Protein AF-0000000066915794 (afdb_homodimer)

pLDDT: mean 91.36, std 13.91, range [25.66, 98.88]

Nearest PDB structures (foldseek):
  2psw-assembly2_B  TM=9.536E-01  e=1.830E-17  Homo sapiens
  6wf5-assembly2_B  TM=9.423E-01  e=6.941E-17  Homo sapiens
  6wf5-assembly1_A  TM=9.428E-01  e=7.881E-17  Homo sapiens
  6ag4-assembly1_A  TM=8.554E-01  e=2.748E-11  Saccharolobus solfataricus P2
  2vbq-assembly1_A  TM=7.234E-01  e=5.165E-07  Salmonella enterica

Sequence (340 aa):
MDNNLNFVVDSQISLEPLTPKTITAFKIINSSVLPVHYSDKFYQEILNEDVQDFSRIVILKSSGTPIGAVSCRIASSKLGSNLTNSDLYIMTLGTLPAYRRRKIGTILLEYIFQLCKKLSFIKRIVLHVQTSNEEALDFYKKFDFRIADTIEGYYKRIDVTSAHLLIKDLM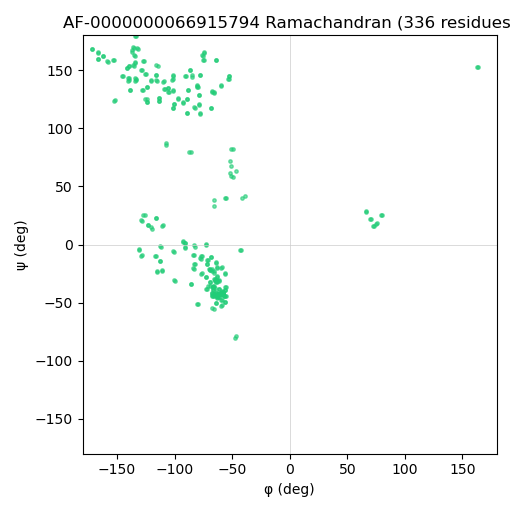DNNLNFVVDSQISLEPLTPKTITAFKIINSSVLPVHYSDKFYQEILNEDVQDFSRIVILKSSGTPIGAVSCRIASSKLGSNLTNSDLYIMTLGTLPAYRRRKIGTILLEYIFQLCKKLSFIKRIVLHVQTSNEEALDFYKKFDFRIADTIEGYYKRIDVTSAHLLIKDL

Foldseek 3Di:
DPPLPQVPPDPFKTKHWDAPVCLVVVQVQCVQFDPDHDDPVVSVVCNDPVNRLQKIWMAGPVVRHTFWMWGWDQDPCVVDVPHHSLEIETPDTDGHPVCPPVCPSVVRVVSVVVVVVVVVSRFKYKYKDQPPCPVVVVVVVVVVKDFDDKDQQCQPPDDRRIITMIMDTD/DPPLCQVPPDPFKTKAWDAPVCLVVVQVQCVQFDPDHDDPVVSVVCNDPVNRLQKIWMAGPVVRHTFWMWGWDQDPCVVDVPHHSLEIETPDTDGHPVCPPVCPSVVRVVSVVVVVVVVVSRFKYKYKDQPPCVVVVVVVVVVVKDFDDKDQQCQPPDDRRIITMIMDTD

Structure (mmCIF, N/CA/C/O backbone):
data_AF-0000000066915794-model_v1
#
loop_
_entity.id
_entity.type
_entity.pdbx_description
1 polymer 'N-terminal methionine N(alpha)-acetyltransferase NatE'
#
loop_
_atom_site.group_PDB
_atom_site.id
_atom_site.type_symbol
_atom_site.label_atom_id
_atom_site.label_alt_id
_atom_site.label_comp_id
_atom_site.label_asym_id
_atom_site.label_entity_id
_atom_site.label_seq_id
_atom_site.pdbx_PDB_ins_code
_atom_site.Cartn_x
_atom_site.Cartn_y
_atom_site.Cartn_z
_atom_site.occupancy
_atom_site.B_iso_or_equiv
_atom_site.auth_seq_id
_atom_site.auth_comp_id
_atom_site.auth_asym_id
_atom_site.auth_atom_id
_atom_site.pdbx_PDB_model_num
ATOM 1 N N . MET A 1 1 ? 20.047 -30.688 3.262 1 25.73 1 MET A N 1
ATOM 2 C CA . MET A 1 1 ? 20.656 -29.656 2.422 1 25.73 1 MET A CA 1
ATOM 3 C C . MET A 1 1 ? 19.828 -28.375 2.439 1 25.73 1 MET A C 1
ATOM 5 O O . MET A 1 1 ? 18.609 -28.422 2.275 1 25.73 1 MET A O 1
ATOM 9 N N . ASP A 1 2 ? 20.125 -27.312 3.176 1 29.19 2 ASP A N 1
ATOM 10 C CA . ASP A 1 2 ? 19.641 -26.031 3.672 1 29.19 2 ASP A CA 1
ATOM 11 C C . ASP A 1 2 ? 19.219 -25.125 2.52 1 29.19 2 ASP A C 1
ATOM 13 O O . ASP A 1 2 ? 20.031 -24.375 1.976 1 29.19 2 ASP A O 1
ATOM 17 N N . ASN A 1 3 ? 18.594 -25.484 1.486 1 32.25 3 ASN A N 1
ATOM 18 C CA . ASN A 1 3 ? 18.359 -24.828 0.21 1 32.25 3 ASN A CA 1
ATOM 19 C C . ASN A 1 3 ? 17.484 -23.578 0.38 1 32.25 3 ASN A C 1
ATOM 21 O O . ASN A 1 3 ? 16.281 -23.625 0.178 1 32.25 3 ASN A O 1
ATOM 25 N N . ASN A 1 4 ? 17.656 -22.828 1.408 1 37.28 4 ASN A N 1
ATOM 26 C CA . ASN A 1 4 ? 17.062 -21.516 1.691 1 37.28 4 ASN A CA 1
ATOM 27 C C . ASN A 1 4 ? 17.156 -20.594 0.483 1 37.28 4 ASN A C 1
ATOM 29 O O . ASN A 1 4 ? 18.234 -20.141 0.115 1 37.28 4 ASN A O 1
ATOM 33 N N . LEU A 1 5 ? 16.531 -20.906 -0.642 1 37.06 5 LEU A N 1
ATOM 34 C CA . LEU A 1 5 ? 16.594 -20.047 -1.825 1 37.06 5 LEU A CA 1
ATOM 35 C C . LEU A 1 5 ? 16.531 -18.578 -1.44 1 37.06 5 LEU A C 1
ATOM 37 O O . LEU A 1 5 ? 15.453 -17.984 -1.441 1 37.06 5 LEU A O 1
ATOM 41 N N . ASN A 1 6 ? 17.172 -18.125 -0.434 1 42.94 6 ASN A N 1
ATOM 42 C CA . ASN A 1 6 ? 17.375 -16.688 -0.322 1 42.94 6 ASN A CA 1
ATOM 43 C C . ASN A 1 6 ? 17.969 -16.094 -1.605 1 42.94 6 ASN A C 1
ATOM 45 O O . ASN A 1 6 ? 19.141 -16.312 -1.915 1 42.94 6 ASN A O 1
ATOM 49 N N . PHE A 1 7 ? 17.312 -16.156 -2.756 1 41.88 7 PHE A N 1
ATOM 50 C CA . PHE A 1 7 ? 17.812 -15.555 -3.99 1 41.88 7 PHE A CA 1
ATOM 51 C C . PHE A 1 7 ? 18.203 -14.094 -3.768 1 41.88 7 PHE A C 1
ATOM 53 O O . PHE A 1 7 ? 17.375 -13.281 -3.342 1 41.88 7 PHE A O 1
ATOM 60 N N . VAL A 1 8 ? 19.375 -13.875 -3.266 1 43.97 8 VAL A N 1
ATOM 61 C CA . VAL A 1 8 ? 19.875 -12.508 -3.338 1 43.97 8 VAL A CA 1
ATOM 62 C C . VAL A 1 8 ? 19.781 -11.992 -4.773 1 43.97 8 VAL A C 1
ATOM 64 O O . VAL A 1 8 ? 20.484 -12.477 -5.66 1 43.97 8 VAL A O 1
ATOM 67 N N . VAL A 1 9 ? 18.547 -11.664 -5.418 1 53.47 9 VAL A N 1
ATOM 68 C CA . VAL A 1 9 ? 18.422 -11.195 -6.793 1 53.47 9 VAL A CA 1
ATOM 69 C C . VAL A 1 9 ? 19.438 -10.086 -7.047 1 53.47 9 VAL A C 1
ATOM 71 O O . VAL A 1 9 ? 20.266 -10.18 -7.965 1 53.47 9 VAL A O 1
ATOM 74 N N . ASP A 1 10 ? 19.047 -8.742 -6.551 1 63.28 10 ASP A N 1
ATOM 75 C CA . ASP A 1 10 ? 19.859 -7.547 -6.691 1 63.28 10 ASP A CA 1
ATOM 76 C C . ASP A 1 10 ? 20.422 -7.105 -5.344 1 63.28 10 ASP A C 1
ATOM 78 O O . ASP A 1 10 ? 19.938 -7.527 -4.293 1 63.28 10 ASP A O 1
ATOM 82 N N . SER A 1 11 ? 21.625 -6.684 -5.434 1 76.81 11 SER A N 1
ATOM 83 C CA . SER A 1 11 ? 22.391 -6.215 -4.277 1 76.81 11 SER A CA 1
ATOM 84 C C . SER A 1 11 ? 21.531 -5.328 -3.381 1 76.81 11 SER A C 1
ATOM 86 O O . SER A 1 11 ? 21.844 -5.133 -2.205 1 76.81 11 SER A O 1
ATOM 88 N N . GLN A 1 12 ? 20.344 -5.074 -3.854 1 91.25 12 GLN A N 1
ATOM 89 C CA . GLN A 1 12 ? 19.641 -4.062 -3.082 1 91.25 12 GLN A CA 1
ATOM 90 C C . GLN A 1 12 ? 18.375 -4.641 -2.439 1 91.25 12 GLN A C 1
ATOM 92 O O . GLN A 1 12 ? 17.766 -4.008 -1.571 1 91.25 12 GLN A O 1
ATOM 97 N N . ILE A 1 13 ? 18 -5.914 -2.857 1 95.06 13 ILE A N 1
ATOM 98 C CA . ILE A 1 13 ? 16.766 -6.48 -2.32 1 95.06 13 ILE A CA 1
ATOM 99 C C . ILE A 1 13 ? 17 -7.926 -1.894 1 95.06 13 ILE A C 1
ATOM 101 O O . ILE A 1 13 ? 17.969 -8.555 -2.322 1 95.06 13 ILE A O 1
ATOM 105 N N . SER A 1 14 ? 16.172 -8.406 -1.004 1 95.75 14 SER A N 1
ATOM 106 C CA . SER A 1 14 ? 16.141 -9.812 -0.618 1 95.75 14 SER A CA 1
ATOM 107 C C . SER A 1 14 ? 14.75 -10.406 -0.775 1 95.75 14 SER A C 1
ATOM 109 O O . SER A 1 14 ? 13.75 -9.688 -0.666 1 95.75 14 SER A O 1
ATOM 111 N N . LEU A 1 15 ? 14.656 -11.641 -1.112 1 96.62 15 LEU A N 1
ATOM 112 C CA . LEU A 1 15 ? 13.438 -12.438 -1.117 1 96.62 15 LEU A CA 1
ATOM 113 C C . LEU A 1 15 ? 13.359 -13.32 0.121 1 96.62 15 LEU A C 1
ATOM 115 O O . LEU A 1 15 ? 14.219 -14.172 0.337 1 96.62 15 LEU A O 1
ATOM 119 N N . GLU A 1 16 ? 12.297 -13.141 0.905 1 96.5 16 GLU A N 1
ATOM 120 C CA . GLU A 1 16 ? 12.227 -13.836 2.188 1 96.5 16 GLU A CA 1
ATOM 121 C C . GLU A 1 16 ? 10.906 -14.578 2.342 1 96.5 16 GLU A C 1
ATOM 123 O O . GLU A 1 16 ? 9.898 -14.188 1.756 1 96.5 16 GLU A O 1
ATOM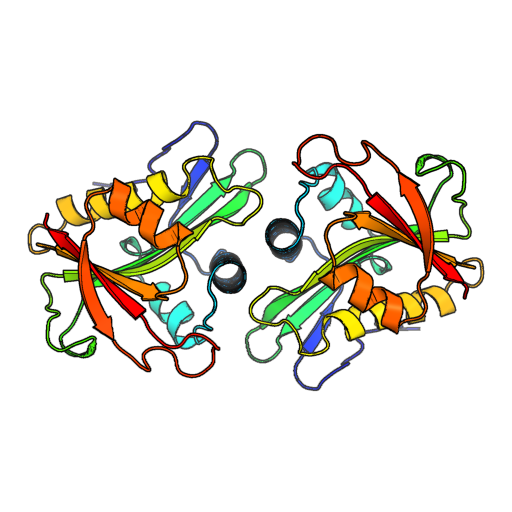 128 N N . PRO A 1 17 ? 10.938 -15.711 3.1 1 96.44 17 PRO A N 1
ATOM 129 C CA . PRO A 1 17 ? 9.672 -16.375 3.383 1 96.44 17 PRO A CA 1
ATOM 130 C C . PRO A 1 17 ? 8.727 -15.516 4.219 1 96.44 17 PRO A C 1
ATOM 132 O O . PRO A 1 17 ? 9.164 -14.586 4.895 1 96.44 17 PRO A O 1
ATOM 135 N N . LEU A 1 18 ? 7.441 -15.852 4.137 1 97 18 LEU A N 1
ATOM 136 C CA . LEU A 1 18 ? 6.469 -15.203 5.008 1 97 18 LEU A CA 1
ATOM 137 C C . LEU A 1 18 ? 6.488 -15.82 6.402 1 97 18 LEU A C 1
ATOM 139 O O . LEU A 1 18 ? 6.598 -17.047 6.543 1 97 18 LEU A O 1
ATOM 143 N N . THR A 1 19 ? 6.461 -14.969 7.367 1 95.12 19 THR A N 1
ATOM 144 C CA . THR A 1 19 ? 6.406 -15.352 8.773 1 95.12 19 THR A CA 1
ATOM 145 C C . THR A 1 19 ? 5.328 -14.562 9.508 1 95.12 19 THR A C 1
ATOM 147 O O . THR A 1 19 ? 4.766 -13.609 8.961 1 95.12 19 THR A O 1
ATOM 150 N N . PRO A 1 20 ? 4.984 -14.938 10.727 1 93.69 20 PRO A N 1
ATOM 151 C CA . PRO A 1 20 ? 4.047 -14.125 11.5 1 93.69 20 PRO A CA 1
ATOM 152 C C . PRO A 1 20 ? 4.508 -12.68 11.656 1 93.69 20 PRO A C 1
ATOM 154 O O . PRO A 1 20 ? 3.68 -11.773 11.758 1 93.69 20 PRO A O 1
ATOM 157 N N . LYS A 1 21 ? 5.785 -12.438 11.555 1 92.62 21 LYS A N 1
ATOM 158 C CA . LYS A 1 21 ? 6.328 -11.094 11.703 1 92.62 21 LYS A CA 1
ATOM 159 C C . LYS A 1 21 ? 6.086 -10.266 10.445 1 92.62 21 LYS A C 1
ATOM 161 O O . LYS A 1 21 ? 5.973 -9.039 10.508 1 92.62 21 LYS A O 1
ATOM 166 N N . THR A 1 22 ? 5.93 -10.938 9.266 1 95 22 THR A N 1
ATOM 167 C CA . THR A 1 22 ? 5.867 -10.203 8.008 1 95 22 THR A CA 1
ATOM 168 C C . THR A 1 22 ? 4.477 -10.297 7.391 1 95 22 THR A C 1
ATOM 170 O O . THR A 1 22 ? 4.203 -9.68 6.363 1 95 22 THR A O 1
ATOM 173 N N . ILE A 1 23 ? 3.613 -11.023 8.047 1 96.25 23 ILE A N 1
ATOM 174 C CA . ILE A 1 23 ? 2.312 -11.305 7.449 1 96.25 23 ILE A CA 1
ATOM 175 C C . ILE A 1 23 ? 1.504 -10.016 7.336 1 96.25 23 ILE A C 1
ATOM 177 O O . ILE A 1 23 ? 0.757 -9.82 6.375 1 96.25 23 ILE A O 1
ATOM 181 N N . THR A 1 24 ? 1.639 -9.156 8.32 1 95.81 24 THR A N 1
ATOM 182 C CA . THR A 1 24 ? 0.923 -7.887 8.258 1 95.81 24 THR A CA 1
ATOM 183 C C . THR A 1 24 ? 1.395 -7.059 7.066 1 95.81 24 THR A C 1
ATOM 185 O O . THR A 1 24 ? 0.58 -6.469 6.355 1 95.81 24 THR A O 1
ATOM 188 N N . ALA A 1 25 ? 2.676 -7 6.855 1 97.12 25 ALA A N 1
ATOM 189 C CA . ALA A 1 25 ? 3.217 -6.309 5.688 1 97.12 25 ALA A CA 1
ATOM 190 C C . ALA A 1 25 ? 2.662 -6.902 4.395 1 97.12 25 ALA A C 1
ATOM 192 O O . ALA A 1 25 ? 2.303 -6.168 3.473 1 97.12 25 ALA A O 1
ATOM 193 N N . PHE A 1 26 ? 2.594 -8.188 4.375 1 97.94 26 PHE A N 1
ATOM 194 C CA . PHE A 1 26 ? 2.051 -8.883 3.215 1 97.94 26 PHE A CA 1
ATOM 195 C C . PHE A 1 26 ? 0.6 -8.484 2.973 1 97.94 26 PHE A C 1
ATOM 197 O O . PHE A 1 26 ? 0.207 -8.211 1.835 1 97.94 26 PHE A O 1
ATOM 204 N N . LYS A 1 27 ? -0.13 -8.398 4.02 1 96.69 27 LYS A N 1
ATOM 205 C CA . LYS A 1 27 ? -1.531 -7.992 3.941 1 96.69 27 LYS A CA 1
ATOM 206 C C . LYS A 1 27 ? -1.667 -6.574 3.404 1 96.69 27 LYS A C 1
ATOM 208 O O . LYS A 1 27 ? -2.514 -6.305 2.549 1 96.69 27 LYS A O 1
ATOM 213 N N . ILE A 1 28 ? -0.866 -5.715 3.828 1 97.19 28 ILE A N 1
ATOM 214 C CA . ILE A 1 28 ? -0.906 -4.316 3.406 1 97.19 28 ILE A CA 1
ATOM 215 C C . ILE A 1 28 ? -0.515 -4.211 1.934 1 97.19 28 ILE A C 1
ATOM 217 O O . ILE A 1 28 ? -1.167 -3.506 1.161 1 97.19 28 ILE A O 1
ATOM 221 N N . ILE A 1 29 ? 0.492 -4.906 1.546 1 97.94 29 ILE A N 1
ATOM 222 C CA . ILE A 1 29 ? 0.92 -4.887 0.152 1 97.94 29 ILE A CA 1
ATOM 223 C C . ILE A 1 29 ? -0.22 -5.367 -0.744 1 97.94 29 ILE A C 1
ATOM 225 O O . ILE A 1 29 ? -0.572 -4.699 -1.72 1 97.94 29 ILE A O 1
ATOM 229 N N . ASN A 1 30 ? -0.851 -6.453 -0.406 1 96.75 30 ASN A N 1
ATOM 230 C CA . ASN A 1 30 ? -1.965 -6.969 -1.194 1 96.75 30 ASN A CA 1
ATOM 231 C C . ASN A 1 30 ? -3.107 -5.961 -1.277 1 96.75 30 ASN A C 1
ATOM 233 O O . ASN A 1 30 ? -3.66 -5.73 -2.354 1 96.75 30 ASN A O 1
ATOM 237 N N . SER A 1 31 ? -3.373 -5.336 -0.17 1 94.44 31 SER A N 1
ATOM 238 C CA . SER A 1 31 ? -4.477 -4.383 -0.106 1 94.44 31 SER A CA 1
ATOM 239 C C . SER A 1 31 ? -4.145 -3.104 -0.868 1 94.44 31 SER A C 1
ATOM 241 O O . SER A 1 31 ? -5.031 -2.305 -1.168 1 94.44 31 SER A O 1
ATOM 243 N N . SER A 1 32 ? -2.873 -2.92 -1.138 1 94.19 32 SER A N 1
ATOM 244 C CA . SER A 1 32 ? -2.398 -1.754 -1.877 1 94.19 32 SER A CA 1
ATOM 245 C C . SER A 1 32 ? -2.479 -1.983 -3.383 1 94.19 32 SER A C 1
ATOM 247 O O . SER A 1 32 ? -2.803 -1.066 -4.141 1 94.19 32 SER A O 1
ATOM 249 N N . VAL A 1 33 ? -2.26 -3.189 -3.771 1 94.69 33 VAL A N 1
ATOM 250 C CA . VAL A 1 33 ? -1.963 -3.369 -5.188 1 94.69 33 VAL A CA 1
ATOM 251 C C . VAL A 1 33 ? -3.1 -4.137 -5.859 1 94.69 33 VAL A C 1
ATOM 253 O O . VAL A 1 33 ? -3.193 -4.164 -7.09 1 94.69 33 VAL A O 1
ATOM 256 N N . LEU A 1 34 ? -3.99 -4.762 -5.105 1 93.25 34 LEU A N 1
ATOM 257 C CA . LEU A 1 34 ? -5.047 -5.586 -5.688 1 93.25 34 LEU A CA 1
ATOM 258 C C . LEU A 1 34 ? -6.422 -4.992 -5.391 1 93.25 34 LEU A C 1
ATOM 260 O O . LEU A 1 34 ? -6.652 -4.469 -4.301 1 93.25 34 LEU A O 1
ATOM 264 N N . PRO A 1 35 ? -7.289 -5.168 -6.324 1 85.94 35 PRO A N 1
ATOM 265 C CA . PRO A 1 35 ? -8.625 -4.59 -6.156 1 85.94 35 PRO A CA 1
ATOM 266 C C . PRO A 1 35 ? -9.547 -5.465 -5.309 1 85.94 35 PRO A C 1
ATOM 268 O O . PRO A 1 35 ? -10.703 -5.109 -5.086 1 85.94 35 PRO A O 1
ATOM 271 N N . VAL A 1 36 ? -9.086 -6.566 -4.867 1 85.62 36 VAL A N 1
ATOM 272 C CA . VAL A 1 36 ? -9.914 -7.512 -4.125 1 85.62 36 VAL A CA 1
ATOM 273 C C . VAL A 1 36 ? -9.383 -7.656 -2.699 1 85.62 36 VAL A C 1
ATOM 275 O O . VAL A 1 36 ? -8.195 -7.438 -2.449 1 85.62 36 VAL A O 1
ATOM 278 N N . HIS A 1 37 ? -10.258 -8.023 -1.855 1 87.69 37 HIS A N 1
ATOM 279 C CA . HIS A 1 37 ? -9.922 -8.273 -0.46 1 87.69 37 HIS A CA 1
ATOM 280 C C . HIS A 1 37 ? -9.805 -9.773 -0.183 1 87.69 37 HIS A C 1
ATOM 282 O O . HIS A 1 37 ? -10.68 -10.547 -0.583 1 87.69 37 HIS A O 1
ATOM 288 N N . TYR A 1 38 ? -8.758 -10.07 0.46 1 91 38 TYR A N 1
ATOM 289 C CA . TYR A 1 38 ? -8.594 -11.453 0.9 1 91 38 TYR A CA 1
ATOM 290 C C . TYR A 1 38 ? -8.93 -11.602 2.379 1 91 38 TYR A C 1
ATOM 292 O O . TYR A 1 38 ? -8.609 -10.719 3.184 1 91 38 TYR A O 1
ATOM 300 N N . SER A 1 39 ? -9.477 -12.664 2.768 1 90.88 39 SER A N 1
ATOM 301 C CA . SER A 1 39 ? -9.906 -12.922 4.141 1 90.88 39 SER A CA 1
ATOM 302 C C . SER A 1 39 ? -8.711 -13.203 5.047 1 90.88 39 SER A C 1
ATOM 304 O O . SER A 1 39 ? -7.629 -13.547 4.57 1 90.88 39 SER A O 1
ATOM 306 N N . ASP A 1 40 ? -9.008 -13.141 6.328 1 92.31 40 ASP A N 1
ATOM 307 C CA . ASP A 1 40 ? -7.98 -13.484 7.305 1 92.31 40 ASP A CA 1
ATOM 308 C C . ASP A 1 40 ? -7.578 -14.953 7.176 1 92.31 40 ASP A C 1
ATOM 310 O O . ASP A 1 40 ? -6.418 -15.305 7.41 1 92.31 40 ASP A O 1
ATOM 314 N N . LYS A 1 41 ? -8.523 -15.781 6.793 1 94.06 41 LYS A N 1
ATOM 315 C CA . LYS A 1 41 ? -8.234 -17.203 6.59 1 94.06 41 LYS A CA 1
ATOM 316 C C . LYS A 1 41 ? -7.148 -17.391 5.539 1 94.06 41 LYS A C 1
ATOM 318 O O . LYS A 1 41 ? -6.258 -18.234 5.707 1 94.06 41 LYS A O 1
ATOM 323 N N . PHE A 1 42 ? -7.207 -16.641 4.52 1 95 42 PHE A N 1
ATOM 324 C CA . PHE A 1 42 ? -6.188 -16.688 3.477 1 95 42 PHE A CA 1
ATOM 325 C C . PHE A 1 42 ? -4.801 -16.453 4.062 1 95 42 PHE A C 1
ATOM 327 O O . PHE A 1 42 ? -3.877 -17.219 3.812 1 95 42 PHE A O 1
ATOM 334 N N . TYR A 1 43 ? -4.672 -15.422 4.855 1 95.88 43 TYR A N 1
ATOM 335 C CA . TYR A 1 43 ? -3.375 -15.008 5.379 1 95.88 43 TYR A CA 1
ATOM 336 C C . TYR A 1 43 ? -2.891 -15.977 6.449 1 95.88 43 TYR A C 1
ATOM 338 O O . TYR A 1 43 ? -1.685 -16.188 6.602 1 95.88 43 TYR A O 1
ATOM 346 N N . GLN A 1 44 ? -3.801 -16.625 7.125 1 94.81 44 GLN A N 1
ATOM 347 C CA . GLN A 1 44 ? -3.424 -17.641 8.094 1 94.81 44 GLN A CA 1
ATOM 348 C C . GLN A 1 44 ? -2.92 -18.906 7.387 1 94.81 44 GLN A C 1
ATOM 350 O O . GLN A 1 44 ? -1.935 -19.516 7.816 1 94.81 44 GLN A O 1
ATOM 355 N N . GLU A 1 45 ? -3.531 -19.25 6.305 1 95.5 45 GLU A N 1
ATOM 356 C CA . GLU A 1 45 ? -3.195 -20.469 5.578 1 95.5 45 GLU A CA 1
ATOM 357 C C . GLU A 1 45 ? -1.821 -20.359 4.926 1 95.5 45 GLU A C 1
ATOM 359 O O . GLU A 1 45 ? -1.1 -21.344 4.816 1 95.5 45 GLU A O 1
ATOM 364 N N . ILE A 1 46 ? -1.467 -19.203 4.539 1 94.38 46 ILE A N 1
ATOM 365 C CA . ILE A 1 46 ? -0.201 -19.016 3.84 1 94.38 46 ILE A CA 1
ATOM 366 C C . ILE A 1 46 ? 0.961 -19.234 4.805 1 94.38 46 ILE A C 1
ATOM 368 O O . ILE A 1 46 ? 2.074 -19.562 4.383 1 94.38 46 ILE A O 1
ATOM 372 N N . LEU A 1 47 ? 0.694 -19.109 6.105 1 94.44 47 LEU A N 1
ATOM 373 C CA . LEU A 1 47 ? 1.736 -19.234 7.117 1 94.44 47 LEU A CA 1
ATOM 374 C C . LEU A 1 47 ? 1.997 -20.703 7.457 1 94.44 47 LEU A C 1
ATOM 376 O O . LEU A 1 47 ? 2.963 -21.016 8.156 1 94.44 47 LEU A O 1
ATOM 380 N N . ASN A 1 48 ? 1.134 -21.531 6.938 1 93.75 48 ASN A N 1
ATOM 381 C CA . ASN A 1 48 ? 1.372 -22.953 7.195 1 93.75 48 ASN A CA 1
ATOM 382 C C . ASN A 1 48 ? 2.73 -23.391 6.66 1 93.75 48 ASN A C 1
ATOM 384 O O . ASN A 1 48 ? 3.104 -23.047 5.539 1 93.75 48 ASN A O 1
ATOM 388 N N . GLU A 1 49 ? 3.41 -24.156 7.465 1 87.62 49 GLU A N 1
ATOM 389 C CA . GLU A 1 49 ? 4.777 -24.578 7.156 1 87.62 49 GLU A CA 1
ATOM 390 C C . GLU A 1 49 ? 4.828 -25.391 5.871 1 87.62 49 GLU A C 1
ATOM 392 O O . GLU A 1 49 ? 5.805 -25.328 5.121 1 87.62 49 GLU A O 1
ATOM 397 N N . ASP A 1 50 ? 3.809 -26.109 5.551 1 89.12 50 ASP A N 1
ATOM 398 C CA . ASP A 1 50 ? 3.779 -27.016 4.414 1 89.12 50 ASP A CA 1
ATOM 399 C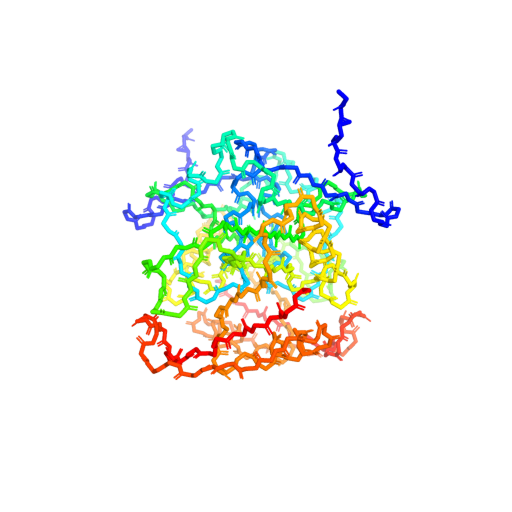 C . ASP A 1 50 ? 3.723 -26.25 3.096 1 89.12 50 ASP A C 1
ATOM 401 O O . ASP A 1 50 ? 4 -26.812 2.031 1 89.12 50 ASP A O 1
ATOM 405 N N . VAL A 1 51 ? 3.434 -24.938 3.213 1 91.81 51 VAL A N 1
ATOM 406 C CA . VAL A 1 51 ? 3.277 -24.172 1.976 1 91.81 51 VAL A CA 1
ATOM 407 C C . VAL A 1 51 ? 4.145 -22.922 2.023 1 91.81 51 VAL A C 1
ATOM 409 O O . VAL A 1 51 ? 3.91 -21.969 1.278 1 91.81 51 VAL A O 1
ATOM 412 N N . GLN A 1 52 ? 5.109 -22.922 2.838 1 90.75 52 GLN A N 1
ATOM 413 C CA . GLN A 1 52 ? 5.934 -21.75 3.084 1 90.75 52 GLN A CA 1
ATOM 414 C C . GLN A 1 52 ? 6.684 -21.328 1.823 1 90.75 52 GLN A C 1
ATOM 416 O O . GLN A 1 52 ? 6.883 -20.125 1.579 1 90.75 52 GLN A O 1
ATOM 421 N N . ASP A 1 53 ? 7.012 -22.266 1.012 1 94.75 53 ASP A N 1
ATOM 422 C CA . ASP A 1 53 ? 7.824 -21.984 -0.17 1 94.75 53 ASP A CA 1
ATOM 423 C C . ASP A 1 53 ? 6.984 -21.328 -1.268 1 94.75 53 ASP A C 1
ATOM 425 O O . ASP A 1 53 ? 7.531 -20.797 -2.232 1 94.75 53 ASP A O 1
ATOM 429 N N . PHE A 1 54 ? 5.738 -21.297 -1.099 1 97.44 54 PHE A N 1
ATOM 430 C CA . PHE A 1 54 ? 4.859 -20.812 -2.16 1 97.44 54 PHE A CA 1
ATOM 431 C C . PHE A 1 54 ? 4.613 -19.312 -2.037 1 97.44 54 PHE A C 1
ATOM 433 O O . PHE A 1 54 ? 3.838 -18.75 -2.805 1 97.44 54 PHE A O 1
ATOM 440 N N . SER A 1 55 ? 5.223 -18.703 -1.062 1 98.31 55 SER A N 1
ATOM 441 C CA . SER A 1 55 ? 5.094 -17.25 -0.882 1 98.31 55 SER A CA 1
ATOM 442 C C . SER A 1 55 ? 6.426 -16.625 -0.489 1 98.31 55 SER A C 1
ATOM 444 O O . SER A 1 55 ? 7.188 -17.203 0.287 1 98.31 55 SER A O 1
ATOM 446 N N . ARG A 1 56 ? 6.625 -15.445 -1.065 1 98.06 56 ARG A N 1
ATOM 447 C CA . ARG A 1 56 ? 7.812 -14.672 -0.73 1 98.06 56 ARG A CA 1
ATOM 448 C C . ARG A 1 56 ? 7.488 -13.188 -0.646 1 98.06 56 ARG A C 1
ATOM 450 O O . ARG A 1 56 ? 6.562 -12.703 -1.307 1 98.06 56 ARG A O 1
ATOM 457 N N . ILE A 1 57 ? 8.234 -12.562 0.141 1 98.12 57 ILE A N 1
ATOM 458 C CA . ILE A 1 57 ? 8.148 -11.109 0.286 1 98.12 57 ILE A CA 1
ATOM 459 C C . ILE A 1 57 ? 9.492 -10.484 -0.072 1 98.12 57 ILE A C 1
ATOM 461 O O . ILE A 1 57 ? 10.555 -11.047 0.232 1 98.12 57 ILE A O 1
ATOM 465 N N . VAL A 1 58 ? 9.477 -9.359 -0.733 1 97.94 58 VAL A N 1
ATOM 466 C CA . VAL A 1 58 ? 10.672 -8.633 -1.146 1 97.94 58 VAL A CA 1
ATOM 467 C C . VAL A 1 58 ? 10.984 -7.527 -0.137 1 97.94 58 VAL A C 1
ATOM 469 O O . VAL A 1 58 ? 10.133 -6.684 0.149 1 97.94 58 VAL A O 1
ATOM 472 N N . ILE A 1 59 ? 12.172 -7.551 0.358 1 96.88 59 ILE A N 1
ATOM 473 C CA . ILE A 1 59 ? 12.609 -6.551 1.325 1 96.88 59 ILE A CA 1
ATOM 474 C C . ILE A 1 59 ? 13.703 -5.688 0.708 1 96.88 59 ILE A C 1
ATOM 476 O O . ILE A 1 59 ? 14.68 -6.203 0.163 1 96.88 59 ILE A O 1
ATOM 480 N N . LEU A 1 60 ? 13.469 -4.371 0.695 1 94.44 60 LEU A N 1
ATOM 481 C CA . LEU A 1 60 ? 14.539 -3.445 0.354 1 94.44 60 LEU A CA 1
ATOM 482 C C . LEU A 1 60 ? 15.609 -3.43 1.44 1 94.44 60 LEU A C 1
ATOM 484 O O . LEU A 1 60 ? 15.352 -2.99 2.564 1 94.44 60 LEU A O 1
ATOM 488 N N . LYS A 1 61 ? 16.812 -3.809 1.152 1 92.88 61 LYS A N 1
A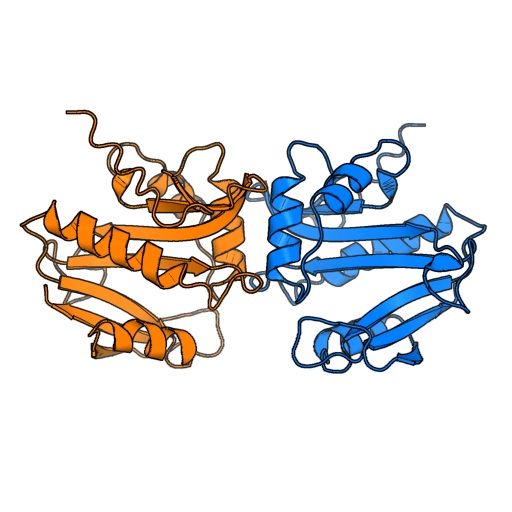TOM 489 C CA . LYS A 1 61 ? 17.859 -4.031 2.146 1 92.88 61 LYS A CA 1
ATOM 490 C C . LYS A 1 61 ? 18.266 -2.727 2.826 1 92.88 61 LYS A C 1
ATOM 492 O O . LYS A 1 61 ? 18.531 -2.705 4.027 1 92.88 61 LYS A O 1
ATOM 497 N N . SER A 1 62 ? 18.266 -1.686 2.09 1 89.38 62 SER A N 1
ATOM 498 C CA . SER A 1 62 ? 18.75 -0.412 2.605 1 89.38 62 SER A CA 1
ATOM 499 C C . SER A 1 62 ? 17.891 0.089 3.758 1 89.38 62 SER A C 1
ATOM 501 O O . SER A 1 62 ? 18.391 0.747 4.672 1 89.38 62 SER A O 1
ATOM 503 N N . SER A 1 63 ? 16.656 -0.326 3.717 1 88.56 63 SER A N 1
ATOM 504 C CA . SER A 1 63 ? 15.742 0.248 4.703 1 88.56 63 SER A CA 1
ATOM 505 C C . SER A 1 63 ? 14.984 -0.84 5.457 1 88.56 63 SER A C 1
ATOM 507 O O . SER A 1 63 ? 14.32 -0.561 6.457 1 88.56 63 SER A O 1
ATOM 509 N N . GLY A 1 64 ? 15.102 -2.021 5.023 1 91.75 64 GLY A N 1
ATOM 510 C CA . GLY A 1 64 ? 14.336 -3.096 5.633 1 91.75 64 GLY A CA 1
ATOM 511 C C . GLY A 1 64 ? 12.859 -3.045 5.285 1 91.75 64 GLY A C 1
ATOM 512 O O . GLY A 1 64 ? 12.047 -3.736 5.902 1 91.75 64 GLY A O 1
ATOM 513 N N . THR A 1 65 ? 12.484 -2.328 4.316 1 92.62 65 THR A N 1
ATOM 514 C CA . THR A 1 65 ? 11.086 -2.09 3.973 1 92.62 65 THR A CA 1
ATOM 515 C C . THR A 1 65 ? 10.578 -3.164 3.016 1 92.62 65 THR A C 1
ATOM 517 O O . THR A 1 65 ? 11.18 -3.408 1.97 1 92.62 65 THR A O 1
ATOM 520 N N . PRO A 1 66 ? 9.469 -3.857 3.35 1 97.38 66 PRO A N 1
ATOM 521 C CA . PRO A 1 66 ? 8.812 -4.723 2.365 1 97.38 66 PRO A CA 1
ATOM 522 C C . PRO A 1 66 ? 8.219 -3.943 1.197 1 97.38 66 PRO A C 1
ATOM 524 O O . PRO A 1 66 ? 7.488 -2.969 1.409 1 97.38 66 PRO A O 1
ATOM 527 N N . ILE A 1 67 ? 8.508 -4.371 -0.043 1 96.69 67 ILE A N 1
ATOM 528 C CA . ILE A 1 67 ? 8.117 -3.51 -1.153 1 96.69 67 ILE A CA 1
ATOM 529 C C . ILE A 1 67 ? 7.371 -4.328 -2.205 1 96.69 67 ILE A C 1
ATOM 531 O O . ILE A 1 67 ? 6.875 -3.781 -3.191 1 96.69 67 ILE A O 1
ATOM 535 N N . GLY A 1 68 ? 7.242 -5.609 -2.064 1 98.12 68 GLY A N 1
ATOM 536 C CA . GLY A 1 68 ? 6.535 -6.508 -2.967 1 98.12 68 GLY A CA 1
ATOM 537 C C . GLY A 1 68 ? 6.402 -7.918 -2.426 1 98.12 68 GLY A C 1
ATOM 538 O O . GLY A 1 68 ? 7.023 -8.258 -1.416 1 98.12 68 GLY A O 1
ATOM 539 N N . ALA A 1 69 ? 5.551 -8.688 -3.129 1 98.62 69 ALA A N 1
ATOM 540 C CA . ALA A 1 69 ? 5.34 -10.047 -2.641 1 98.62 69 ALA A CA 1
ATOM 541 C C . ALA A 1 69 ? 4.637 -10.906 -3.691 1 98.62 69 ALA A C 1
ATOM 543 O O . ALA A 1 69 ? 4.113 -10.383 -4.68 1 98.62 69 ALA A O 1
ATOM 544 N N . VAL A 1 70 ? 4.688 -12.219 -3.451 1 98.69 70 VAL A N 1
ATOM 545 C CA . VAL A 1 70 ? 3.992 -13.188 -4.293 1 98.69 70 VAL A CA 1
ATOM 546 C C . VAL A 1 70 ? 3.482 -14.344 -3.439 1 98.69 70 VAL A C 1
ATOM 548 O O . VAL A 1 70 ? 4.102 -14.703 -2.436 1 98.69 70 VAL A O 1
ATOM 551 N N . SER A 1 71 ? 2.361 -14.844 -3.812 1 98.44 71 SER A N 1
ATOM 552 C CA . SER A 1 71 ? 1.835 -16.078 -3.252 1 98.44 71 SER A CA 1
ATOM 553 C C . SER A 1 71 ? 1.214 -16.969 -4.332 1 98.44 71 SER A C 1
ATOM 555 O O . SER A 1 71 ? 0.499 -16.469 -5.207 1 98.44 71 SER A O 1
ATOM 557 N N . CYS A 1 72 ? 1.548 -18.203 -4.312 1 98.31 72 CYS A N 1
ATOM 558 C CA . CYS A 1 72 ? 0.988 -19.172 -5.242 1 98.31 72 CYS A CA 1
ATOM 559 C C . CYS A 1 72 ? 0.613 -20.469 -4.523 1 98.31 72 CYS A C 1
ATOM 561 O O . CYS A 1 72 ? 0.857 -20.609 -3.326 1 98.31 72 CYS A O 1
ATOM 563 N N . ARG A 1 73 ? -0.071 -21.297 -5.219 1 97.25 73 ARG A N 1
ATOM 564 C CA . ARG A 1 73 ? -0.451 -22.609 -4.699 1 97.25 73 ARG A CA 1
ATOM 565 C C . ARG A 1 73 ? -0.657 -23.609 -5.836 1 97.25 73 ARG A C 1
ATOM 567 O O . ARG A 1 73 ? -0.837 -23.219 -6.988 1 97.25 73 ARG A O 1
ATOM 574 N N . ILE A 1 74 ? -0.564 -24.875 -5.461 1 96.69 74 ILE A N 1
ATOM 575 C CA . ILE A 1 74 ? -0.949 -25.906 -6.414 1 96.69 74 ILE A CA 1
ATOM 576 C C . ILE A 1 74 ? -2.451 -25.844 -6.676 1 96.69 74 ILE A C 1
ATOM 578 O O . ILE A 1 74 ? -3.248 -25.766 -5.738 1 96.69 74 ILE A O 1
ATOM 582 N N . ALA A 1 75 ? -2.814 -25.859 -7.953 1 96.12 75 ALA A N 1
ATOM 583 C CA . ALA A 1 75 ? -4.223 -25.719 -8.312 1 96.12 75 ALA A CA 1
ATOM 584 C C . ALA A 1 75 ? -4.996 -27 -8.023 1 96.12 75 ALA A C 1
ATOM 586 O O . ALA A 1 75 ? -4.402 -28.031 -7.738 1 96.12 75 ALA A O 1
ATOM 587 N N . SER A 1 76 ? -6.203 -26.766 -7.918 1 89.75 76 SER A N 1
ATOM 588 C CA . SER A 1 76 ? -7.145 -27.875 -7.848 1 89.75 76 SER A CA 1
ATOM 589 C C . SER A 1 76 ? -8.352 -27.641 -8.75 1 89.75 76 SER A C 1
ATOM 591 O O . SER A 1 76 ? -8.594 -26.516 -9.195 1 89.75 76 SER A O 1
ATOM 593 N N . SER A 1 77 ? -9.055 -28.719 -9.016 1 79.12 77 SER A N 1
ATOM 594 C CA . SER A 1 77 ? -10.211 -28.641 -9.906 1 79.12 77 SER A CA 1
ATOM 595 C C . SER A 1 77 ? -11.258 -27.672 -9.352 1 79.12 77 SER A C 1
ATOM 597 O O . SER A 1 77 ? -12.125 -27.203 -10.094 1 79.12 77 SER A O 1
ATOM 599 N N . LYS A 1 78 ? -11.188 -27.422 -8.141 1 75.06 78 LYS A N 1
ATOM 600 C CA . LYS A 1 78 ? -12.156 -26.531 -7.508 1 75.06 78 LYS A CA 1
ATOM 601 C C . LYS A 1 78 ? -11.992 -25.094 -8.008 1 75.06 78 LYS A C 1
ATOM 603 O O . LYS A 1 78 ? -12.922 -24.281 -7.918 1 75.06 78 LYS A O 1
ATOM 608 N N . LEU A 1 79 ? -10.906 -24.672 -8.539 1 73.81 79 LEU A N 1
ATOM 609 C CA . LEU A 1 79 ? -10.609 -23.312 -8.992 1 73.81 79 LEU A CA 1
ATOM 610 C C . LEU A 1 79 ? -11.156 -23.078 -10.391 1 73.81 79 LEU A C 1
ATOM 612 O O . LEU A 1 79 ? -11.297 -21.922 -10.812 1 73.81 79 LEU A O 1
ATOM 616 N N . GLY A 1 80 ? -11.461 -24.062 -11.055 1 74.5 80 GLY A N 1
ATOM 617 C CA . GLY A 1 80 ? -11.977 -23.984 -12.414 1 74.5 80 GLY A CA 1
ATOM 618 C C . GLY A 1 80 ? -11.898 -25.297 -13.164 1 74.5 80 GLY A C 1
ATOM 619 O O . GLY A 1 80 ? -11.023 -26.125 -12.891 1 74.5 80 GLY A O 1
ATOM 620 N N . SER A 1 81 ? -12.789 -25.375 -14.055 1 71.31 81 SER A N 1
ATOM 621 C CA . SER A 1 81 ? -12.969 -26.641 -14.742 1 71.31 81 SER A CA 1
ATOM 622 C C . SER A 1 81 ? -11.727 -27.016 -15.539 1 71.31 81 SER A C 1
ATOM 624 O O . SER A 1 81 ? -11.43 -28.203 -15.719 1 71.31 81 SER A O 1
ATOM 626 N N . ASN A 1 82 ? -10.891 -26.172 -15.781 1 85.75 82 ASN A N 1
ATOM 627 C CA . ASN A 1 82 ? -9.75 -26.516 -16.625 1 85.75 82 ASN A CA 1
ATOM 628 C C . ASN A 1 82 ? -8.438 -26.422 -15.859 1 85.75 82 ASN A C 1
ATOM 630 O O . ASN A 1 82 ? -7.363 -26.359 -16.469 1 85.75 82 ASN A O 1
ATOM 634 N N . LEU A 1 83 ? -8.516 -26.516 -14.594 1 92.5 83 LEU A N 1
ATOM 635 C CA . LEU A 1 83 ? -7.316 -26.484 -13.758 1 92.5 83 LEU A CA 1
ATOM 636 C C . LEU A 1 83 ? -7.125 -27.812 -13.031 1 92.5 83 LEU A C 1
ATOM 638 O O . LEU A 1 83 ? -8.102 -28.453 -12.617 1 92.5 83 LEU A O 1
ATOM 642 N N . THR A 1 84 ? -5.844 -28.25 -12.938 1 93.69 84 THR A N 1
ATOM 643 C CA . THR A 1 84 ? -5.5 -29.516 -12.281 1 93.69 84 THR A CA 1
ATOM 644 C C . THR A 1 84 ? -4.324 -29.328 -11.328 1 93.69 84 THR A C 1
ATOM 646 O O . THR A 1 84 ? -3.779 -28.219 -11.219 1 93.69 84 THR A O 1
ATOM 649 N N . ASN A 1 85 ? -3.943 -30.469 -10.648 1 95.31 85 ASN A N 1
ATOM 650 C CA . ASN A 1 85 ? -2.83 -30.422 -9.711 1 95.31 85 ASN A CA 1
ATOM 651 C C . ASN A 1 85 ? -1.49 -30.312 -10.43 1 95.31 85 ASN A C 1
ATOM 653 O O . ASN A 1 85 ? -0.442 -30.203 -9.789 1 95.31 85 ASN A O 1
ATOM 657 N N . SER A 1 86 ? -1.552 -30.266 -11.742 1 97.12 86 SER A N 1
ATOM 658 C CA . SER A 1 86 ? -0.342 -30.016 -12.516 1 97.12 86 SER A CA 1
ATOM 659 C C . SER A 1 86 ? -0.171 -28.531 -12.812 1 97.12 86 SER A C 1
ATOM 661 O O . SER A 1 86 ? 0.76 -28.141 -13.516 1 97.12 86 SER A O 1
ATOM 663 N N . ASP A 1 87 ? -1.1 -27.734 -12.281 1 98.06 87 ASP A N 1
ATOM 664 C CA . ASP A 1 87 ? -1.052 -26.281 -12.445 1 98.06 87 ASP A CA 1
ATOM 665 C C . ASP A 1 87 ? -0.592 -25.594 -11.164 1 98.06 87 ASP A C 1
ATOM 667 O O . ASP A 1 87 ? -1.02 -25.969 -10.062 1 98.06 87 ASP A O 1
ATOM 671 N N . LEU A 1 88 ? 0.369 -24.703 -11.312 1 98.5 88 LEU A N 1
ATOM 672 C CA . LEU A 1 88 ? 0.656 -23.766 -10.227 1 98.5 88 LEU A CA 1
ATOM 673 C C . LEU A 1 88 ? -0.127 -22.469 -10.406 1 98.5 88 LEU A C 1
ATOM 675 O O . LEU A 1 88 ? -0.022 -21.828 -11.453 1 98.5 88 LEU A O 1
ATOM 679 N N . TYR A 1 89 ? -0.897 -22.141 -9.438 1 98.25 89 TYR A N 1
ATOM 680 C CA . TYR A 1 89 ? -1.797 -20.984 -9.492 1 98.25 89 TYR A CA 1
ATOM 681 C C . TYR A 1 89 ? -1.222 -19.812 -8.727 1 98.25 89 TYR A C 1
ATOM 683 O O . TYR A 1 89 ? -1.02 -19.891 -7.516 1 98.25 89 TYR A O 1
ATOM 691 N N . ILE A 1 90 ? -0.949 -18.703 -9.445 1 98.44 90 ILE A N 1
ATOM 692 C CA . ILE A 1 90 ? -0.529 -17.469 -8.773 1 98.44 90 ILE A CA 1
ATOM 693 C C . ILE A 1 90 ? -1.744 -16.781 -8.172 1 98.44 90 ILE A C 1
ATOM 695 O O . ILE A 1 90 ? -2.6 -16.266 -8.906 1 98.44 90 ILE A O 1
ATOM 699 N N . MET A 1 91 ? -1.796 -16.719 -6.832 1 97.31 91 MET A N 1
ATOM 700 C CA . MET A 1 91 ? -2.906 -16.078 -6.137 1 97.31 91 MET A CA 1
ATOM 701 C C . MET A 1 91 ? -2.723 -14.562 -6.109 1 97.31 91 MET A C 1
ATOM 703 O O . MET A 1 91 ? -3.654 -13.812 -6.41 1 97.31 91 MET A O 1
ATOM 707 N N . THR A 1 92 ? -1.593 -14.086 -5.684 1 98.06 92 THR A N 1
ATOM 708 C CA . THR A 1 92 ? -1.271 -12.664 -5.637 1 98.06 92 THR A CA 1
ATOM 709 C C . THR A 1 92 ? 0.17 -12.422 -6.074 1 98.06 92 THR A C 1
ATOM 711 O O . THR A 1 92 ? 1.051 -13.242 -5.816 1 98.06 92 THR A O 1
ATOM 714 N N . LEU A 1 93 ? 0.403 -11.383 -6.746 1 98.56 93 LEU A N 1
ATOM 715 C CA . LEU A 1 93 ? 1.711 -10.852 -7.109 1 98.56 93 LEU A CA 1
ATOM 716 C C . LEU A 1 93 ? 1.647 -9.336 -7.293 1 98.56 93 LEU A C 1
ATOM 718 O O . LEU A 1 93 ? 0.816 -8.836 -8.055 1 98.56 93 LEU A O 1
ATOM 722 N N . GLY A 1 94 ? 2.516 -8.672 -6.516 1 97.25 94 GLY A N 1
ATOM 723 C CA . GLY A 1 94 ? 2.496 -7.227 -6.691 1 97.25 94 GLY A CA 1
ATOM 724 C C . GLY A 1 94 ? 3.688 -6.531 -6.062 1 97.25 94 GLY A C 1
ATOM 725 O O . GLY A 1 94 ? 4.383 -7.117 -5.23 1 97.25 94 GLY A O 1
ATOM 726 N N . THR A 1 95 ? 3.926 -5.344 -6.539 1 97.06 95 THR A N 1
ATOM 727 C CA . THR A 1 95 ? 4.93 -4.398 -6.059 1 97.06 95 THR A CA 1
ATOM 728 C C . THR A 1 95 ? 4.281 -3.064 -5.688 1 97.06 95 THR A C 1
ATOM 730 O O . THR A 1 95 ? 3.41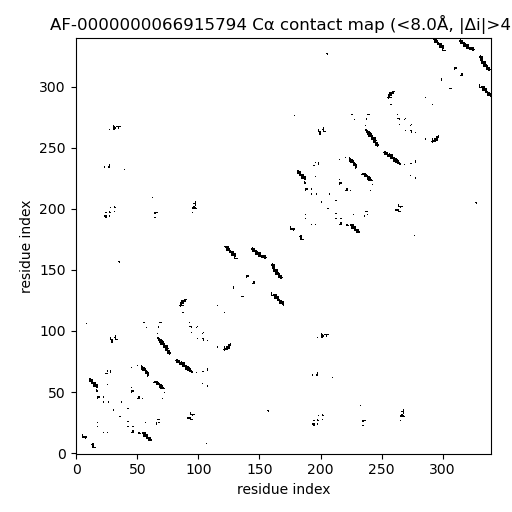4 -2.568 -6.406 1 97.06 95 THR A O 1
ATOM 733 N N . LEU A 1 96 ? 4.688 -2.521 -4.539 1 95.94 96 LEU A N 1
ATOM 734 C CA . LEU A 1 96 ? 4.168 -1.211 -4.168 1 95.94 96 LEU A CA 1
ATOM 735 C C . LEU A 1 96 ? 4.367 -0.206 -5.297 1 95.94 96 LEU A C 1
ATOM 737 O O . LEU A 1 96 ? 5.41 -0.205 -5.957 1 95.94 96 LEU A O 1
ATOM 741 N N . PRO A 1 97 ? 3.438 0.691 -5.457 1 92.69 97 PRO A N 1
ATOM 742 C CA . PRO A 1 97 ? 3.479 1.631 -6.578 1 92.69 97 PRO A CA 1
ATOM 743 C C . PRO A 1 97 ? 4.773 2.441 -6.625 1 92.69 97 PRO A C 1
ATOM 745 O O . PRO A 1 97 ? 5.367 2.604 -7.691 1 92.69 97 PRO A O 1
ATOM 748 N N . ALA A 1 98 ? 5.289 2.852 -5.559 1 89.62 98 ALA A N 1
ATOM 749 C CA . ALA A 1 98 ? 6.469 3.711 -5.504 1 89.62 98 ALA A CA 1
ATOM 750 C C . ALA A 1 98 ? 7.715 2.965 -5.965 1 89.62 98 ALA A C 1
ATOM 752 O O . ALA A 1 98 ? 8.742 3.58 -6.25 1 89.62 98 ALA A O 1
ATOM 753 N N . TYR A 1 99 ? 7.621 1.671 -6.117 1 91.69 99 TYR A N 1
ATOM 754 C CA . TYR A 1 99 ? 8.797 0.869 -6.414 1 91.69 99 TYR A CA 1
ATOM 755 C C . TYR A 1 99 ? 8.609 0.078 -7.703 1 91.69 99 TYR A C 1
ATOM 757 O O . TYR A 1 99 ? 9.336 -0.888 -7.961 1 91.69 99 TYR A O 1
ATOM 765 N N . ARG A 1 100 ? 7.621 0.498 -8.492 1 91.12 100 ARG A N 1
ATOM 766 C CA . ARG A 1 100 ? 7.375 -0.193 -9.75 1 91.12 100 ARG A CA 1
ATOM 767 C C . ARG A 1 100 ? 8.422 0.187 -10.797 1 91.12 100 ARG A C 1
ATOM 769 O O . ARG A 1 100 ? 9.25 1.071 -10.562 1 91.12 100 ARG A O 1
ATOM 776 N N . ARG A 1 101 ? 8.477 -0.642 -11.805 1 89.69 101 ARG A N 1
ATOM 777 C CA . ARG A 1 101 ? 9.391 -0.459 -12.93 1 89.69 101 ARG A CA 1
ATOM 778 C C . ARG A 1 101 ? 10.844 -0.603 -12.484 1 89.69 101 ARG A C 1
ATOM 780 O O . ARG A 1 101 ? 11.727 0.056 -13.031 1 89.69 101 ARG A O 1
ATOM 787 N N . ARG A 1 102 ? 11.07 -1.344 -11.492 1 90.44 102 ARG A N 1
ATOM 788 C CA . ARG A 1 102 ? 12.406 -1.653 -11 1 90.44 102 ARG A CA 1
ATOM 789 C C . ARG A 1 102 ? 12.68 -3.154 -11.055 1 90.44 102 ARG A C 1
ATOM 791 O O . ARG A 1 102 ? 13.523 -3.664 -10.312 1 90.44 102 ARG A O 1
ATOM 798 N N . LYS A 1 103 ? 11.797 -3.914 -11.797 1 94.25 103 LYS A N 1
ATOM 799 C CA . LYS A 1 103 ? 11.977 -5.328 -12.102 1 94.25 103 LYS A CA 1
ATOM 800 C C . LYS A 1 103 ? 11.672 -6.199 -10.883 1 94.25 103 LYS A C 1
ATOM 802 O O . LYS A 1 103 ? 12.125 -7.34 -10.797 1 94.25 103 LYS A O 1
ATOM 807 N N . ILE A 1 104 ? 10.969 -5.617 -9.961 1 95.75 104 ILE A N 1
ATOM 808 C CA . ILE A 1 104 ? 10.602 -6.395 -8.781 1 95.75 104 ILE A CA 1
ATOM 809 C C . ILE A 1 104 ? 9.617 -7.488 -9.172 1 95.75 104 ILE A C 1
ATOM 811 O O . ILE A 1 104 ? 9.758 -8.641 -8.758 1 95.75 104 ILE A O 1
ATOM 815 N N . GLY A 1 105 ? 8.664 -7.117 -10.047 1 97.06 105 GLY A N 1
ATOM 816 C CA . GLY A 1 105 ? 7.742 -8.125 -10.555 1 97.06 105 GLY A CA 1
ATOM 817 C C . GLY A 1 105 ? 8.445 -9.273 -11.258 1 97.06 105 GLY A C 1
ATOM 818 O O . GLY A 1 105 ? 8.086 -10.438 -11.062 1 97.06 105 GLY A O 1
ATOM 819 N N . THR A 1 106 ? 9.406 -8.898 -11.984 1 97.19 106 THR A N 1
ATOM 820 C CA . THR A 1 106 ? 10.195 -9.883 -12.719 1 97.19 106 THR A CA 1
ATOM 821 C C . THR A 1 106 ? 10.883 -10.844 -11.75 1 97.19 106 THR A C 1
ATOM 823 O O . THR A 1 106 ? 10.844 -12.062 -11.945 1 97.19 106 THR A O 1
ATOM 826 N N . ILE A 1 107 ? 11.453 -10.305 -10.727 1 96.75 107 ILE A N 1
ATOM 827 C CA . ILE A 1 107 ? 12.164 -11.102 -9.734 1 96.75 107 ILE A CA 1
ATOM 828 C C . ILE A 1 107 ? 11.203 -12.07 -9.062 1 96.75 107 ILE A C 1
ATOM 830 O O . ILE A 1 107 ? 11.523 -13.242 -8.875 1 96.75 107 ILE A O 1
ATOM 834 N N . LEU A 1 108 ? 10.062 -11.625 -8.734 1 98 108 LEU A N 1
ATOM 835 C CA . LEU A 1 108 ? 9.047 -12.461 -8.102 1 98 108 LEU A CA 1
ATOM 836 C C . LEU A 1 108 ? 8.602 -13.57 -9.047 1 98 108 LEU A C 1
ATOM 838 O O . LEU A 1 108 ? 8.469 -14.727 -8.633 1 98 108 LEU A O 1
ATOM 842 N N . LEU A 1 109 ? 8.391 -13.227 -10.281 1 98.12 109 LEU A N 1
ATOM 843 C CA . LEU A 1 109 ? 7.969 -14.219 -11.266 1 98.12 109 LEU A CA 1
ATOM 844 C C . LEU A 1 109 ? 9.078 -15.242 -11.508 1 98.12 109 LEU A C 1
ATOM 846 O O . LEU A 1 109 ? 8.797 -16.438 -11.672 1 98.12 109 LEU A O 1
ATOM 850 N N . GLU A 1 110 ? 10.273 -14.828 -11.539 1 96.94 110 GLU A N 1
ATOM 851 C CA . GLU A 1 110 ? 11.406 -15.734 -11.695 1 96.94 110 GLU A CA 1
ATOM 852 C C . GLU A 1 110 ? 11.492 -16.719 -10.539 1 96.94 110 GLU A C 1
ATOM 854 O O . GLU A 1 110 ? 11.867 -17.875 -10.727 1 96.94 110 GLU A O 1
ATOM 859 N N . TYR A 1 111 ? 11.203 -16.219 -9.398 1 97.75 111 TYR A N 1
ATOM 860 C CA . TYR A 1 111 ? 11.133 -17.141 -8.258 1 97.75 111 TYR A CA 1
ATOM 861 C C . TYR A 1 111 ? 10.125 -18.25 -8.516 1 97.75 111 TYR A C 1
ATOM 863 O O . TYR A 1 111 ? 10.383 -19.406 -8.219 1 97.75 111 TYR A O 1
ATOM 871 N N . ILE A 1 112 ? 8.984 -17.891 -9.039 1 98.31 112 ILE A N 1
ATOM 872 C CA . ILE A 1 112 ? 7.941 -18.859 -9.359 1 98.31 112 ILE A CA 1
ATOM 873 C C . ILE A 1 112 ? 8.469 -19.859 -10.391 1 98.31 112 ILE A C 1
ATOM 875 O O . ILE A 1 112 ? 8.242 -21.062 -10.266 1 98.31 112 ILE A O 1
ATOM 879 N N . PHE A 1 113 ? 9.172 -19.344 -11.367 1 98 113 PHE A N 1
ATOM 880 C CA . PHE A 1 113 ? 9.75 -20.219 -12.375 1 98 113 PHE A CA 1
ATOM 881 C C . PHE A 1 113 ? 10.711 -21.219 -11.742 1 98 113 PHE A C 1
ATOM 883 O O . PHE A 1 113 ? 10.695 -22.406 -12.062 1 98 113 PHE A O 1
ATOM 890 N N . GLN A 1 114 ? 11.484 -20.75 -10.859 1 97.19 114 GLN A N 1
ATOM 891 C CA . GLN A 1 114 ? 12.445 -21.609 -10.18 1 97.19 114 GLN A CA 1
ATOM 892 C C . GLN A 1 114 ? 11.734 -22.656 -9.328 1 97.19 114 GLN A C 1
ATOM 894 O O . GLN A 1 114 ? 12.148 -23.812 -9.281 1 97.19 114 GLN A O 1
ATOM 899 N N . LEU A 1 115 ? 10.75 -22.234 -8.672 1 97.19 115 LEU A N 1
ATOM 900 C CA . LEU A 1 115 ? 9.945 -23.156 -7.875 1 97.19 115 LEU A CA 1
ATOM 901 C C . LEU A 1 115 ? 9.398 -24.297 -8.742 1 97.19 115 LEU A C 1
ATOM 903 O O . LEU A 1 115 ? 9.43 -25.453 -8.344 1 97.19 115 LEU A O 1
ATOM 907 N N . CYS A 1 116 ? 8.906 -23.953 -9.906 1 97.62 116 CYS A N 1
ATOM 908 C CA . CYS A 1 116 ? 8.32 -24.938 -10.812 1 97.62 116 CYS A CA 1
ATOM 909 C C . CYS A 1 116 ? 9.367 -25.922 -11.297 1 97.62 116 CYS A C 1
ATOM 911 O O . CYS A 1 116 ? 9.047 -27.094 -11.57 1 97.62 116 CYS A O 1
ATOM 913 N N . LYS A 1 117 ? 10.562 -25.5 -11.406 1 96.44 117 LYS A N 1
ATOM 914 C CA . LYS A 1 117 ? 11.641 -26.391 -11.797 1 96.44 117 LYS A CA 1
ATOM 915 C C . LYS A 1 117 ? 11.883 -27.453 -10.727 1 96.44 117 LYS A C 1
ATOM 917 O O . LYS A 1 117 ? 12.289 -28.578 -11.039 1 96.44 117 LYS A O 1
ATOM 922 N N . LYS A 1 118 ? 11.602 -27.094 -9.531 1 95.75 118 LYS A N 1
ATOM 923 C CA . LYS A 1 118 ? 11.797 -28.016 -8.422 1 95.75 118 LYS A CA 1
ATOM 924 C C . LYS A 1 118 ? 10.594 -28.953 -8.273 1 95.75 118 LYS A C 1
ATOM 926 O O . LYS A 1 118 ? 10.688 -30 -7.613 1 95.75 118 LYS A O 1
ATOM 931 N N . LEU A 1 119 ? 9.492 -28.531 -8.836 1 96.44 119 LEU A N 1
ATOM 932 C CA . LEU A 1 119 ? 8.266 -29.312 -8.828 1 96.44 119 LEU A CA 1
ATOM 933 C C . LEU A 1 119 ? 7.965 -29.891 -10.203 1 96.44 119 LEU A C 1
ATOM 935 O O . LEU A 1 119 ? 7.121 -29.359 -10.93 1 96.44 119 LEU A O 1
ATOM 939 N N . SER A 1 120 ? 8.477 -30.984 -10.531 1 95.62 120 SER A N 1
ATOM 940 C CA . SER A 1 120 ? 8.5 -31.531 -11.883 1 95.62 120 SER A CA 1
ATOM 941 C C . SER A 1 120 ? 7.09 -31.859 -12.367 1 95.62 120 SER A C 1
ATOM 943 O O . SER A 1 120 ? 6.848 -31.969 -13.57 1 95.62 120 SER A O 1
ATOM 945 N N . PHE A 1 121 ? 6.152 -32.094 -11.43 1 97.06 121 PHE A N 1
ATOM 946 C CA . PHE A 1 121 ? 4.797 -32.469 -11.82 1 97.06 121 PHE A CA 1
ATOM 947 C C . PHE A 1 121 ? 4.023 -31.234 -12.297 1 97.06 121 PHE A C 1
ATOM 949 O O . PHE A 1 121 ? 2.947 -31.359 -12.891 1 97.06 121 PHE A O 1
ATOM 956 N N . ILE A 1 122 ? 4.547 -30.078 -12.062 1 98.12 122 ILE A N 1
ATOM 957 C CA . ILE A 1 122 ? 3.902 -28.859 -12.547 1 98.12 122 ILE A CA 1
ATOM 958 C C . ILE A 1 122 ? 4.199 -28.672 -14.031 1 98.12 122 ILE A C 1
ATOM 960 O O . ILE A 1 122 ? 5.359 -28.672 -14.445 1 98.12 122 ILE A O 1
ATOM 964 N N . LYS A 1 123 ? 3.15 -28.469 -14.82 1 98.06 123 LYS A N 1
ATOM 965 C CA . LYS A 1 123 ? 3.299 -28.359 -16.266 1 98.06 123 LYS A CA 1
ATOM 966 C C . LYS A 1 123 ? 2.912 -26.969 -16.75 1 98.06 123 LYS A C 1
ATOM 968 O O . LYS A 1 123 ? 3.287 -26.562 -17.859 1 98.06 123 LYS A O 1
ATOM 973 N N . ARG A 1 124 ? 2.072 -26.312 -15.922 1 98.12 124 ARG A N 1
ATOM 974 C CA . ARG A 1 124 ? 1.63 -24.969 -16.297 1 98.12 124 ARG A CA 1
ATOM 975 C C . ARG A 1 124 ? 1.596 -24.047 -15.078 1 98.12 124 ARG A C 1
ATOM 977 O O . ARG A 1 124 ? 1.445 -24.5 -13.945 1 98.12 124 ARG A O 1
ATOM 984 N N . ILE A 1 125 ? 1.747 -22.75 -15.359 1 98.75 125 ILE A N 1
ATOM 985 C CA . ILE A 1 125 ? 1.432 -21.672 -14.414 1 98.75 125 ILE A CA 1
ATOM 986 C C . ILE A 1 125 ? 0.18 -20.938 -14.875 1 98.75 125 ILE A C 1
ATOM 988 O O . ILE A 1 125 ? 0.054 -20.594 -16.047 1 98.75 125 ILE A O 1
ATOM 992 N N . VAL A 1 126 ? -0.744 -20.688 -13.945 1 98.44 126 VAL A N 1
ATOM 993 C CA . VAL A 1 126 ? -2.014 -20.078 -14.32 1 98.44 126 VAL A CA 1
ATOM 994 C C . VAL A 1 126 ? -2.369 -18.984 -13.32 1 98.44 126 VAL A C 1
ATOM 996 O O . VAL A 1 126 ? -1.886 -18.984 -12.18 1 98.44 126 VAL A O 1
ATOM 999 N N . LEU A 1 127 ? -3.135 -18.031 -13.703 1 97.81 127 LEU A N 1
ATOM 1000 C CA . LEU A 1 127 ? -3.656 -16.984 -12.836 1 97.81 127 LEU A CA 1
ATOM 1001 C C . LEU A 1 127 ? -4.844 -16.281 -13.484 1 97.81 127 LEU A C 1
ATOM 1003 O O . LEU A 1 127 ? -5.078 -16.438 -14.688 1 97.81 127 LEU A O 1
ATOM 1007 N N . HIS A 1 128 ? -5.59 -15.602 -12.727 1 96.94 128 HIS A N 1
ATOM 1008 C CA . HIS A 1 128 ? -6.648 -14.719 -13.203 1 96.94 128 HIS A CA 1
ATOM 1009 C C . HIS A 1 128 ? -6.254 -13.258 -13.07 1 96.94 128 HIS A C 1
ATOM 1011 O O . HIS A 1 128 ? -5.719 -12.844 -12.039 1 96.94 128 HIS A O 1
ATOM 1017 N N . VAL A 1 129 ? -6.492 -12.484 -14.102 1 97.44 129 VAL A N 1
ATOM 1018 C CA . VAL A 1 129 ? -6.246 -11.047 -14.133 1 97.44 129 VAL A CA 1
ATOM 1019 C C . VAL A 1 129 ? -7.504 -10.32 -14.594 1 97.44 129 VAL A C 1
ATOM 1021 O O . VAL A 1 129 ? -8.156 -10.734 -15.547 1 97.44 129 VAL A O 1
ATOM 1024 N N . GLN A 1 130 ? -7.812 -9.297 -13.852 1 96.5 130 GLN A N 1
ATOM 1025 C CA . GLN A 1 130 ? -8.93 -8.461 -14.289 1 96.5 130 GLN A CA 1
ATOM 1026 C C . GLN A 1 130 ? -8.734 -7.992 -15.727 1 96.5 130 GLN A C 1
ATOM 1028 O O . GLN A 1 130 ? -7.633 -7.598 -16.109 1 96.5 130 GLN A O 1
ATOM 1033 N N . THR A 1 131 ? -9.852 -7.938 -16.516 1 97.62 131 THR A N 1
ATOM 1034 C CA . THR A 1 131 ? -9.742 -7.676 -17.938 1 97.62 131 THR A CA 1
ATOM 1035 C C . THR A 1 131 ? -9.297 -6.242 -18.203 1 97.62 131 THR A C 1
ATOM 1037 O O . THR A 1 131 ? -8.719 -5.941 -19.25 1 97.62 131 THR A O 1
ATOM 1040 N N . SER A 1 132 ? -9.516 -5.359 -17.203 1 96.44 132 SER A N 1
ATOM 1041 C CA . SER A 1 132 ? -9.164 -3.951 -17.375 1 96.44 132 SER A CA 1
ATOM 1042 C C . SER A 1 132 ? -7.738 -3.676 -16.906 1 96.44 132 SER A C 1
ATOM 1044 O O . SER A 1 132 ? -7.246 -2.555 -17.047 1 96.44 132 SER A O 1
ATOM 1046 N N . ASN A 1 133 ? -7.051 -4.656 -16.391 1 95.94 133 ASN A N 1
ATOM 1047 C CA . ASN A 1 133 ? -5.703 -4.457 -15.867 1 95.94 133 ASN A CA 1
ATOM 1048 C C . ASN A 1 133 ? -4.652 -4.605 -16.953 1 95.94 133 ASN A C 1
ATOM 1050 O O . ASN A 1 133 ? -3.914 -5.594 -16.984 1 95.94 133 ASN A O 1
ATOM 1054 N N . GLU A 1 134 ? -4.516 -3.578 -17.703 1 97.12 134 GLU A N 1
ATOM 1055 C CA . GLU A 1 134 ? -3.633 -3.596 -18.859 1 97.12 134 GLU A CA 1
ATOM 1056 C C . GLU A 1 134 ? -2.174 -3.76 -18.438 1 97.12 134 GLU A C 1
ATOM 1058 O O . GLU A 1 134 ? -1.396 -4.426 -19.125 1 97.12 134 GLU A O 1
ATOM 1063 N N . GLU A 1 135 ? -1.792 -3.172 -17.375 1 95.44 135 GLU A N 1
ATOM 1064 C CA . GLU A 1 135 ? -0.411 -3.246 -16.906 1 95.44 135 GLU A CA 1
ATOM 1065 C C . GLU A 1 135 ? -0.017 -4.68 -16.562 1 95.44 135 GLU A C 1
ATOM 1067 O O . GLU A 1 135 ? 1.061 -5.141 -16.953 1 95.44 135 GLU A O 1
ATOM 1072 N N . ALA A 1 136 ? -0.871 -5.344 -15.883 1 97.31 136 ALA A N 1
ATOM 1073 C CA . ALA A 1 136 ? -0.598 -6.734 -15.531 1 97.31 136 ALA A CA 1
ATOM 1074 C C . ALA A 1 136 ? -0.57 -7.617 -16.781 1 97.31 136 ALA A C 1
ATOM 1076 O O . ALA A 1 136 ? 0.307 -8.477 -16.922 1 97.31 136 ALA A O 1
ATOM 1077 N N . LEU A 1 137 ? -1.571 -7.402 -17.672 1 98.44 137 LEU A N 1
ATOM 1078 C CA . LEU A 1 137 ? -1.632 -8.195 -18.891 1 98.44 137 LEU A CA 1
ATOM 1079 C C . LEU A 1 137 ? -0.351 -8.031 -19.703 1 98.44 137 LEU A C 1
ATOM 1081 O O . LEU A 1 137 ? 0.211 -9.016 -20.188 1 98.44 137 LEU A O 1
ATOM 1085 N N . ASP A 1 138 ? 0.109 -6.816 -19.797 1 98.06 138 ASP A N 1
ATOM 1086 C CA . ASP A 1 138 ? 1.354 -6.547 -20.5 1 98.06 138 ASP A CA 1
ATOM 1087 C C . ASP A 1 138 ? 2.539 -7.215 -19.812 1 98.06 138 ASP A C 1
ATOM 1089 O O . ASP A 1 138 ? 3.43 -7.75 -20.484 1 98.06 138 ASP A O 1
ATOM 1093 N N . PHE A 1 139 ? 2.578 -7.184 -18.594 1 98.25 139 PHE A N 1
ATOM 1094 C CA . PHE A 1 139 ? 3.65 -7.785 -17.812 1 98.25 139 PHE A CA 1
ATOM 1095 C C . PHE A 1 139 ? 3.744 -9.281 -18.078 1 98.25 139 PHE A C 1
ATOM 1097 O O . PHE A 1 139 ? 4.816 -9.789 -18.406 1 98.25 139 PHE A O 1
ATOM 1104 N N . TYR A 1 140 ? 2.646 -9.953 -17.938 1 98.75 140 TYR A N 1
ATOM 1105 C CA . TYR A 1 140 ? 2.662 -11.406 -18.078 1 98.75 140 TYR A CA 1
ATOM 1106 C C . TYR A 1 140 ? 2.914 -11.82 -19.516 1 98.75 140 TYR A C 1
ATOM 1108 O O . TYR A 1 140 ? 3.543 -12.852 -19.781 1 98.75 140 TYR A O 1
ATOM 1116 N N . LYS A 1 141 ? 2.383 -11.062 -20.422 1 98.62 141 LYS A N 1
ATOM 1117 C CA . LYS A 1 141 ? 2.621 -11.336 -21.844 1 98.62 141 LYS A CA 1
ATOM 1118 C C . LYS A 1 141 ? 4.113 -11.383 -22.141 1 98.62 141 LYS A C 1
ATOM 1120 O O . LYS A 1 141 ? 4.566 -12.219 -22.938 1 98.62 141 LYS A O 1
ATOM 1125 N N . LYS A 1 142 ? 4.898 -10.57 -21.516 1 98.12 142 LYS A N 1
ATOM 1126 C CA . LYS A 1 142 ? 6.344 -10.523 -21.719 1 98.12 142 LYS A CA 1
ATOM 1127 C C . LYS A 1 142 ? 7.004 -11.836 -21.297 1 98.12 142 LYS A C 1
ATOM 1129 O O . LYS A 1 142 ? 8.141 -12.117 -21.688 1 98.12 142 LYS A O 1
ATOM 1134 N N . PHE A 1 143 ? 6.355 -12.562 -20.547 1 98.31 143 PHE A N 1
ATOM 1135 C CA . PHE A 1 143 ? 6.922 -13.805 -20.031 1 98.31 143 PHE A CA 1
ATOM 1136 C C . PHE A 1 143 ? 6.211 -15.008 -20.641 1 98.31 143 PHE A C 1
ATOM 1138 O O . PHE A 1 143 ? 6.172 -16.078 -20.031 1 98.31 143 PHE A O 1
ATOM 1145 N N . ASP A 1 144 ? 5.477 -14.789 -21.719 1 98.19 144 ASP A N 1
ATOM 1146 C CA . ASP A 1 144 ? 4.914 -15.836 -22.562 1 98.19 144 ASP A CA 1
ATOM 1147 C C . ASP A 1 144 ? 3.652 -16.422 -21.938 1 98.19 144 ASP A C 1
ATOM 1149 O O . ASP A 1 144 ? 3.344 -17.609 -22.141 1 98.19 144 ASP A O 1
ATOM 1153 N N . PHE A 1 145 ? 3.025 -15.633 -21.141 1 98.88 145 PHE A N 1
ATOM 1154 C CA . PHE A 1 145 ? 1.658 -15.984 -20.766 1 98.88 145 PHE A CA 1
ATOM 1155 C C . PHE A 1 145 ? 0.691 -15.633 -21.891 1 98.88 145 PHE A C 1
ATOM 1157 O O . PHE A 1 145 ? 0.879 -14.641 -22.594 1 98.88 145 PHE A O 1
ATOM 1164 N N . ARG A 1 146 ? -0.337 -16.5 -21.984 1 98.56 146 ARG A N 1
ATOM 1165 C CA . ARG A 1 146 ? -1.381 -16.219 -22.969 1 98.56 146 ARG A CA 1
ATOM 1166 C C . ARG A 1 146 ? -2.76 -16.234 -22.312 1 98.56 146 ARG A C 1
ATOM 1168 O O . ARG A 1 146 ? -2.969 -16.906 -21.297 1 98.56 146 ARG A O 1
ATOM 1175 N N . ILE A 1 147 ? -3.662 -15.602 -22.938 1 98.31 147 ILE A N 1
ATOM 1176 C CA . ILE A 1 147 ? -5.051 -15.641 -22.5 1 98.31 147 ILE A CA 1
ATOM 1177 C C . ILE A 1 147 ? -5.699 -16.953 -22.953 1 98.31 147 ILE A C 1
ATOM 1179 O O . ILE A 1 147 ? -5.766 -17.234 -24.156 1 98.31 147 ILE A O 1
ATOM 1183 N N . ALA A 1 148 ? -6.137 -17.656 -22.016 1 97.12 148 ALA A N 1
ATOM 1184 C CA . ALA A 1 148 ? -6.758 -18.938 -22.328 1 97.12 148 ALA A CA 1
ATOM 1185 C C . ALA A 1 148 ? -8.281 -18.844 -22.297 1 97.12 148 ALA A C 1
ATOM 1187 O O . ALA A 1 148 ? -8.969 -19.594 -22.984 1 97.12 148 ALA A O 1
ATOM 1188 N N . ASP A 1 149 ? -8.766 -18 -21.484 1 96.38 149 ASP A N 1
ATOM 1189 C CA . ASP A 1 149 ? -10.211 -17.844 -21.312 1 96.38 149 ASP A CA 1
ATOM 1190 C C . ASP A 1 149 ? -10.547 -16.469 -20.719 1 96.38 149 ASP A C 1
ATOM 1192 O O . ASP A 1 149 ? -9.664 -15.773 -20.203 1 96.38 149 ASP A O 1
ATOM 1196 N N . THR A 1 150 ? -11.742 -16.078 -20.938 1 97.31 150 THR A N 1
ATOM 1197 C CA . THR A 1 150 ? -12.297 -14.883 -20.312 1 97.31 150 THR A CA 1
ATOM 1198 C C . THR A 1 150 ? -13.594 -15.219 -19.578 1 97.31 150 THR A C 1
ATOM 1200 O O . THR A 1 150 ? -14.516 -15.789 -20.156 1 97.31 150 THR A O 1
ATOM 1203 N N . ILE A 1 151 ? -13.617 -14.867 -18.312 1 95.5 151 ILE A N 1
ATOM 1204 C CA . ILE A 1 151 ? -14.758 -15.211 -17.469 1 95.5 151 ILE A CA 1
ATOM 1205 C C . ILE A 1 151 ? -15.492 -13.938 -17.047 1 95.5 151 ILE A C 1
ATOM 1207 O O . ILE A 1 151 ? -14.906 -13.047 -16.438 1 95.5 151 ILE A O 1
ATOM 1211 N N . GLU A 1 152 ? -16.766 -13.883 -17.297 1 95.56 152 GLU A N 1
ATOM 1212 C CA . GLU A 1 152 ? -17.594 -12.781 -16.844 1 95.56 152 GLU A CA 1
ATOM 1213 C C . GLU A 1 152 ? -18.078 -13.008 -15.414 1 95.56 152 GLU A C 1
ATOM 1215 O O . GLU A 1 152 ? -18.344 -14.141 -15.016 1 95.56 152 GLU A O 1
ATOM 1220 N N . GLY A 1 153 ? -18.203 -11.969 -14.656 1 94.44 153 GLY A N 1
ATOM 1221 C CA . GLY A 1 153 ? -18.719 -12.062 -13.297 1 94.44 153 GLY A CA 1
ATOM 1222 C C . GLY A 1 153 ? -17.766 -12.766 -12.344 1 94.44 153 GLY A C 1
ATOM 1223 O O . GLY A 1 153 ? -18.203 -13.367 -11.359 1 94.44 153 GLY A O 1
ATOM 1224 N N . TYR A 1 154 ? -16.531 -12.758 -12.758 1 92.75 154 TYR A N 1
ATOM 1225 C CA . TYR A 1 154 ? -15.523 -13.406 -11.93 1 92.75 154 TYR A CA 1
ATOM 1226 C C . TYR A 1 154 ? -15.383 -12.703 -10.586 1 92.75 154 TYR A C 1
ATOM 1228 O O . TYR A 1 154 ? -15.438 -13.344 -9.531 1 92.75 154 TYR A O 1
ATOM 1236 N N . TYR A 1 155 ? -15.227 -11.445 -10.656 1 91.25 155 TYR A N 1
ATOM 1237 C CA . TYR A 1 155 ? -15.156 -10.648 -9.438 1 91.25 155 TYR A CA 1
ATOM 1238 C C . TYR A 1 155 ? -16.547 -10.164 -9.016 1 91.25 155 TYR A C 1
ATOM 1240 O O . TYR A 1 155 ? -17.375 -9.836 -9.859 1 91.25 155 TYR A O 1
ATOM 1248 N N . LYS A 1 156 ? -16.922 -10.039 -7.801 1 86.25 156 LYS A N 1
ATOM 1249 C CA . LYS A 1 156 ? -18.281 -9.742 -7.344 1 86.25 156 LYS A CA 1
ATOM 1250 C C . LYS A 1 156 ? -18.359 -8.344 -6.742 1 86.25 156 LYS A C 1
ATOM 1252 O O . LYS A 1 156 ? -19.422 -7.711 -6.777 1 86.25 156 LYS A O 1
ATOM 1257 N N . ARG A 1 157 ? -17.344 -7.699 -6.258 1 81.62 157 ARG A N 1
ATOM 1258 C CA . ARG A 1 157 ? -17.469 -6.492 -5.449 1 81.62 157 ARG A CA 1
ATOM 1259 C C . ARG A 1 157 ? -16.641 -5.352 -6.027 1 81.62 157 ARG A C 1
ATOM 1261 O O . ARG A 1 157 ? -16.172 -4.488 -5.293 1 81.62 157 ARG A O 1
ATOM 1268 N N . ILE A 1 158 ? -16.453 -5.496 -7.312 1 84.25 158 ILE A N 1
ATOM 1269 C CA . ILE A 1 158 ? -15.703 -4.43 -7.969 1 84.25 158 ILE A CA 1
ATOM 1270 C C . ILE A 1 158 ? -16.375 -4.07 -9.297 1 84.25 158 ILE A C 1
ATOM 1272 O O . ILE A 1 158 ? -17.25 -4.793 -9.766 1 84.25 158 ILE A O 1
ATOM 1276 N N . ASP A 1 159 ? -16 -2.961 -9.914 1 85.94 159 ASP A N 1
ATOM 1277 C CA . ASP A 1 159 ? -16.703 -2.416 -11.078 1 85.94 159 ASP A CA 1
ATOM 1278 C C . ASP A 1 159 ? -16.531 -3.336 -12.289 1 85.94 159 ASP A C 1
ATOM 1280 O O . ASP A 1 159 ? -17.516 -3.67 -12.953 1 85.94 159 ASP A O 1
ATOM 1284 N N . VAL A 1 160 ? -15.289 -3.605 -12.602 1 91.75 160 VAL A N 1
ATOM 1285 C CA . VAL A 1 160 ? -15.008 -4.543 -13.688 1 91.75 160 VAL A CA 1
ATOM 1286 C C . VAL A 1 160 ? -14.922 -5.961 -13.133 1 91.75 160 VAL A C 1
ATOM 1288 O O . VAL A 1 160 ? -13.969 -6.301 -12.43 1 91.75 160 VAL A O 1
ATOM 1291 N N . THR A 1 161 ? -15.836 -6.727 -13.523 1 95.31 161 THR A N 1
ATOM 1292 C CA . THR A 1 161 ? -15.992 -8.008 -12.844 1 95.31 161 THR A CA 1
ATOM 1293 C C . THR A 1 161 ? -15.375 -9.133 -13.664 1 95.31 161 THR A C 1
ATOM 1295 O O . THR A 1 161 ? -15.266 -10.266 -13.195 1 95.31 161 THR A O 1
ATOM 1298 N N . SER A 1 162 ? -14.945 -8.805 -14.867 1 97.19 162 SER A N 1
ATOM 1299 C CA . SER A 1 162 ? -14.43 -9.852 -15.742 1 97.19 162 SER A CA 1
ATOM 1300 C C . SER A 1 162 ? -12.945 -10.102 -15.492 1 97.19 162 SER A C 1
ATOM 1302 O O . SER A 1 162 ? -12.211 -9.188 -15.133 1 97.19 162 SER A O 1
ATOM 1304 N N . ALA A 1 163 ? -12.539 -11.375 -15.734 1 96.81 163 ALA A N 1
ATOM 1305 C CA . ALA A 1 163 ? -11.141 -11.781 -15.578 1 96.81 163 ALA A CA 1
ATOM 1306 C C . ALA A 1 163 ? -10.672 -12.609 -16.766 1 96.81 163 ALA A C 1
ATOM 1308 O O . ALA A 1 163 ? -11.445 -13.367 -17.344 1 96.81 163 ALA A O 1
ATOM 1309 N N . HIS A 1 164 ? -9.438 -12.422 -17.156 1 97.81 164 HIS A N 1
ATOM 1310 C CA . HIS A 1 164 ? -8.75 -13.344 -18.062 1 97.81 164 HIS A CA 1
ATOM 1311 C C . HIS A 1 164 ? -8.062 -14.453 -17.281 1 97.81 164 HIS A C 1
ATOM 1313 O O . HIS A 1 164 ? -7.414 -14.203 -16.266 1 97.81 164 HIS A O 1
ATOM 1319 N N . LEU A 1 165 ? -8.258 -15.625 -17.734 1 97.31 165 LEU A N 1
ATOM 1320 C CA . LEU A 1 165 ? -7.375 -16.703 -17.328 1 97.31 165 LEU A CA 1
ATOM 1321 C C . LEU A 1 165 ? -6.098 -16.719 -18.156 1 97.31 165 LEU A C 1
ATOM 1323 O O . LEU A 1 165 ? -6.152 -16.891 -19.375 1 97.31 165 LEU A O 1
ATOM 1327 N N . LEU A 1 166 ? -4.949 -16.516 -17.5 1 98.44 166 LEU A N 1
ATOM 1328 C CA . LEU A 1 166 ? -3.656 -16.578 -18.172 1 98.44 166 LEU A CA 1
ATOM 1329 C C . LEU A 1 166 ? -2.955 -17.906 -17.875 1 98.44 166 LEU A C 1
ATOM 1331 O O . LEU A 1 166 ? -3.01 -18.406 -16.766 1 98.44 166 LEU A O 1
ATOM 1335 N N . ILE A 1 167 ? -2.307 -18.375 -18.938 1 98.31 167 ILE A N 1
ATOM 1336 C CA . ILE A 1 167 ? -1.59 -19.641 -18.797 1 98.31 167 ILE A CA 1
ATOM 1337 C C . ILE A 1 167 ? -0.193 -19.516 -19.391 1 98.31 167 ILE A C 1
ATOM 1339 O O . ILE A 1 167 ? -0.018 -18.891 -20.453 1 98.31 167 ILE A O 1
ATOM 1343 N N . LYS A 1 168 ? 0.77 -20.094 -18.781 1 98.69 168 LYS A N 1
ATOM 1344 C CA . LYS A 1 168 ? 2.105 -20.328 -19.312 1 98.69 168 LYS A CA 1
ATOM 1345 C C . LYS A 1 168 ? 2.461 -21.812 -19.25 1 98.69 168 LYS A C 1
ATOM 1347 O O . LYS A 1 168 ? 2.461 -22.406 -18.172 1 98.69 168 LYS A O 1
ATOM 1352 N N . ASP A 1 169 ? 2.758 -22.328 -20.375 1 98.12 169 ASP A N 1
ATOM 1353 C CA . ASP A 1 169 ? 3.234 -23.719 -20.422 1 98.12 169 ASP A CA 1
ATOM 1354 C C . ASP A 1 169 ? 4.715 -23.797 -20.062 1 98.12 169 ASP A C 1
ATOM 1356 O O . ASP A 1 169 ? 5.512 -22.953 -20.484 1 98.12 169 ASP A O 1
ATOM 1360 N N . LEU A 1 170 ? 4.996 -24.766 -19.281 1 96.88 170 LEU A N 1
ATOM 1361 C CA . LEU A 1 170 ? 6.383 -24.922 -18.859 1 96.88 170 LEU A CA 1
ATOM 1362 C C . LEU A 1 170 ? 7.09 -25.984 -19.688 1 96.88 170 LEU A C 1
ATOM 1364 O O . LEU A 1 170 ? 6.449 -26.922 -20.188 1 96.88 170 LEU A O 1
ATOM 1368 N N . MET B 1 1 ? -4.02 13.906 33.188 1 25.66 1 MET B N 1
ATOM 1369 C CA . MET B 1 1 ? -5.281 13.648 32.5 1 25.66 1 MET B CA 1
ATOM 1370 C C . MET B 1 1 ? -5.059 12.82 31.25 1 25.66 1 MET B C 1
ATOM 1372 O O . MET B 1 1 ? -4.105 13.055 30.516 1 25.66 1 MET B O 1
ATOM 1376 N N . ASP B 1 2 ? -5.402 11.547 31.141 1 28.92 2 ASP B N 1
ATOM 1377 C CA . ASP B 1 2 ? -5.254 10.367 30.281 1 28.92 2 ASP B CA 1
ATOM 1378 C C . ASP B 1 2 ? -5.703 10.656 28.859 1 28.92 2 ASP B C 1
ATOM 1380 O O . ASP B 1 2 ? -6.879 10.5 28.531 1 28.92 2 ASP B O 1
ATOM 1384 N N . ASN B 1 3 ? -5.48 11.719 28.219 1 32.06 3 ASN B N 1
ATOM 1385 C CA . ASN B 1 3 ? -6.086 12.25 27 1 32.06 3 ASN B CA 1
ATOM 1386 C C . ASN B 1 3 ? -5.773 11.375 25.797 1 32.06 3 ASN B C 1
ATOM 1388 O O . ASN B 1 3 ? -4.871 11.695 25.016 1 32.06 3 ASN B O 1
ATOM 1392 N N . ASN B 1 4 ? -5.645 10.102 25.938 1 36.69 4 ASN B N 1
ATOM 1393 C CA . ASN B 1 4 ? -5.473 9.047 24.953 1 36.69 4 ASN B CA 1
ATOM 1394 C C . ASN B 1 4 ? -6.496 9.164 23.828 1 36.69 4 ASN B C 1
ATOM 1396 O O . ASN B 1 4 ? -7.672 8.844 24.016 1 36.69 4 ASN B O 1
ATOM 1400 N N . LEU B 1 5 ? -6.562 10.273 23.109 1 36.97 5 LEU B N 1
ATOM 1401 C CA . LEU B 1 5 ? -7.562 10.414 22.047 1 36.97 5 LEU B CA 1
ATOM 1402 C C . LEU B 1 5 ? -7.695 9.125 21.25 1 36.97 5 LEU B C 1
ATOM 1404 O O . LEU B 1 5 ? -7.035 8.953 20.219 1 36.97 5 LEU B O 1
ATOM 1408 N N . ASN B 1 6 ? -7.672 7.984 21.844 1 42.06 6 ASN B N 1
ATOM 1409 C CA . ASN B 1 6 ? -8.156 6.82 21.109 1 42.06 6 ASN B CA 1
ATOM 1410 C C . ASN B 1 6 ? -9.531 7.066 20.5 1 42.06 6 ASN B C 1
ATOM 1412 O O . ASN B 1 6 ? -10.531 7.117 21.219 1 42.06 6 ASN B O 1
ATOM 1416 N N . PHE B 1 7 ? -9.734 8.039 19.641 1 41.44 7 PHE B N 1
ATOM 1417 C CA . PHE B 1 7 ? -11.023 8.273 19 1 41.44 7 PHE B CA 1
ATOM 1418 C C . PHE B 1 7 ? -11.578 6.977 18.406 1 41.44 7 PHE B C 1
ATOM 1420 O O . PHE B 1 7 ? -10.914 6.324 17.594 1 41.44 7 PHE B O 1
ATOM 1427 N N . VAL B 1 8 ? -12.188 6.195 19.234 1 43.47 8 VAL B N 1
ATOM 1428 C CA . VAL B 1 8 ? -12.977 5.113 18.656 1 43.47 8 VAL B CA 1
ATOM 1429 C C . VAL B 1 8 ? -13.914 5.676 17.594 1 43.47 8 VAL B C 1
ATOM 1431 O O . VAL B 1 8 ? -14.859 6.406 17.906 1 43.47 8 VAL B O 1
ATOM 1434 N N . VAL B 1 9 ? -13.461 6.227 16.344 1 52.78 9 VAL B N 1
ATOM 1435 C CA . VAL B 1 9 ? -14.352 6.809 15.352 1 52.78 9 VAL B CA 1
ATOM 1436 C C . VAL B 1 9 ? -15.555 5.891 15.125 1 52.78 9 VAL B C 1
ATOM 1438 O O . VAL B 1 9 ? -16.703 6.316 15.258 1 52.78 9 VAL B O 1
ATOM 1441 N N . ASP B 1 10 ? -15.312 4.727 14.25 1 62.72 10 ASP B N 1
ATOM 1442 C CA . ASP B 1 10 ? -16.328 3.721 13.938 1 62.72 10 ASP B CA 1
ATOM 1443 C C . ASP B 1 10 ? -16 2.387 14.602 1 62.72 10 ASP B C 1
ATOM 1445 O O . ASP B 1 10 ? -14.867 2.156 15.023 1 62.72 10 ASP B O 1
ATOM 1449 N N . SER B 1 11 ? -17.047 1.813 15.07 1 76.31 11 SER B N 1
ATOM 1450 C CA . SER B 1 11 ? -16.984 0.534 15.773 1 76.31 11 SER B CA 1
ATOM 1451 C C . SER B 1 11 ? -16.047 -0.437 15.07 1 76.31 11 SER B C 1
ATOM 1453 O O . SER B 1 11 ? -15.586 -1.41 15.68 1 76.31 11 SER B O 1
ATOM 1455 N N . GLN B 1 12 ? -15.562 0.025 13.938 1 91.06 12 GLN B N 1
ATOM 1456 C CA . GLN B 1 12 ? -14.836 -1.003 13.195 1 91.06 12 GLN B CA 1
ATOM 1457 C C . GLN B 1 12 ? -13.359 -0.652 13.062 1 91.06 12 GLN B C 1
ATOM 1459 O O . GLN B 1 12 ? -12.547 -1.493 12.672 1 91.06 12 GLN B O 1
ATOM 1464 N N . ILE B 1 13 ? -12.977 0.639 13.453 1 94.94 13 ILE B N 1
ATOM 1465 C CA . ILE B 1 13 ? -11.586 1.039 13.281 1 94.94 13 ILE B CA 1
ATOM 1466 C C . ILE B 1 13 ? -11.086 1.731 14.547 1 94.94 13 ILE B C 1
ATOM 1468 O O . ILE B 1 13 ? -11.891 2.197 15.359 1 94.94 13 ILE B O 1
ATOM 1472 N N . SER B 1 14 ? -9.805 1.722 14.742 1 95.56 14 SER B N 1
ATOM 1473 C CA . SER B 1 14 ? -9.148 2.48 15.805 1 95.56 14 SER B CA 1
ATOM 1474 C C . SER B 1 14 ? -8.055 3.391 15.242 1 95.56 14 SER B C 1
ATOM 1476 O O . SER B 1 14 ? -7.469 3.09 14.195 1 95.56 14 SER B O 1
ATOM 1478 N N . LEU B 1 15 ? -7.855 4.504 15.828 1 96.5 15 LEU B N 1
ATOM 1479 C CA . LEU B 1 15 ? -6.746 5.414 15.578 1 96.5 15 LEU B CA 1
ATOM 1480 C C . LEU B 1 15 ? -5.668 5.27 16.641 1 96.5 15 LEU B C 1
ATOM 1482 O O . LEU B 1 15 ? -5.93 5.496 17.828 1 96.5 15 LEU B O 1
ATOM 1486 N N . GLU B 1 16 ? -4.453 4.938 16.219 1 96.38 16 GLU B N 1
ATOM 1487 C CA . GLU B 1 16 ? -3.41 4.625 17.188 1 96.38 16 GLU B CA 1
ATOM 1488 C C . GLU B 1 16 ? -2.141 5.426 16.906 1 96.38 16 GLU B C 1
ATOM 1490 O O . GLU B 1 16 ? -1.879 5.809 15.766 1 96.38 16 GLU B O 1
ATOM 1495 N N . PRO B 1 17 ? -1.373 5.73 18 1 96.31 17 PRO B N 1
ATOM 1496 C CA . PRO B 1 17 ? -0.082 6.379 17.766 1 96.31 17 PRO B CA 1
ATOM 1497 C C . PRO B 1 17 ? 0.891 5.492 16.984 1 96.31 17 PRO B C 1
ATOM 1499 O O . PRO B 1 17 ? 0.732 4.27 16.969 1 96.31 17 PRO B O 1
ATOM 1502 N N . LEU B 1 18 ? 1.875 6.137 16.375 1 96.94 18 LEU B N 1
ATOM 1503 C CA . LEU B 1 18 ? 2.949 5.387 15.727 1 96.94 18 LEU B CA 1
ATOM 1504 C C . LEU B 1 18 ? 3.975 4.918 16.75 1 96.94 18 LEU B C 1
ATOM 1506 O O . LEU B 1 18 ? 4.32 5.664 17.672 1 96.94 18 LEU B O 1
ATOM 1510 N N . THR B 1 19 ? 4.359 3.703 16.609 1 95.06 19 THR B N 1
ATOM 1511 C CA . THR B 1 19 ? 5.387 3.084 17.453 1 95.06 19 THR B CA 1
ATOM 1512 C C . THR B 1 19 ? 6.406 2.346 16.578 1 95.06 19 THR B C 1
ATOM 1514 O O . THR B 1 19 ? 6.207 2.182 15.375 1 95.06 19 THR B O 1
ATOM 1517 N N . PRO B 1 20 ? 7.52 1.924 17.156 1 93.69 20 PRO B N 1
ATOM 1518 C CA . PRO B 1 20 ? 8.461 1.103 16.391 1 93.69 20 PRO B CA 1
ATOM 1519 C C . PRO B 1 20 ? 7.816 -0.155 15.812 1 93.69 20 PRO B C 1
ATOM 1521 O O . PRO B 1 20 ? 8.234 -0.64 14.758 1 93.69 20 PRO B O 1
ATOM 1524 N N . LYS B 1 21 ? 6.766 -0.622 16.422 1 92.62 21 LYS B N 1
ATOM 1525 C CA . LYS B 1 21 ? 6.082 -1.825 15.961 1 92.62 21 LYS B CA 1
ATOM 1526 C C . LYS B 1 21 ? 5.242 -1.538 14.719 1 92.62 21 LYS B C 1
ATOM 1528 O O . LYS B 1 21 ? 5.02 -2.428 13.898 1 92.62 21 LYS B O 1
ATOM 1533 N N . THR B 1 22 ? 4.812 -0.259 14.523 1 95 22 THR B N 1
ATOM 1534 C CA . THR B 1 22 ? 3.867 0.043 13.453 1 95 22 THR B CA 1
ATOM 1535 C C . THR B 1 22 ? 4.527 0.898 12.375 1 95 22 THR B C 1
ATOM 1537 O O . THR B 1 22 ? 3.91 1.196 11.344 1 95 22 THR B O 1
ATOM 1540 N N . ILE B 1 23 ? 5.766 1.236 12.586 1 96.25 23 ILE B N 1
ATOM 1541 C CA . ILE B 1 23 ? 6.426 2.184 11.688 1 96.25 23 ILE B CA 1
ATOM 1542 C C . ILE B 1 23 ? 6.586 1.562 10.305 1 96.25 23 ILE B C 1
ATOM 1544 O O . ILE B 1 23 ? 6.477 2.254 9.289 1 96.25 23 ILE B O 1
ATOM 1548 N N . THR B 1 24 ? 6.859 0.273 10.273 1 95.81 24 THR B N 1
ATOM 1549 C CA . THR B 1 24 ? 6.988 -0.39 8.984 1 95.81 24 THR B CA 1
ATOM 1550 C C . THR B 1 24 ? 5.668 -0.342 8.219 1 95.81 24 THR B C 1
ATOM 1552 O O . THR B 1 24 ? 5.652 -0.072 7.016 1 95.81 24 THR B O 1
ATOM 1555 N N . ALA B 1 25 ? 4.59 -0.601 8.883 1 97.06 25 ALA B N 1
ATOM 1556 C CA . ALA B 1 25 ? 3.271 -0.489 8.258 1 97.06 25 ALA B CA 1
ATOM 1557 C C . ALA B 1 25 ? 3.035 0.922 7.727 1 97.06 25 ALA B C 1
ATOM 1559 O O . ALA B 1 25 ? 2.52 1.096 6.617 1 97.06 25 ALA B O 1
ATOM 1560 N N . PHE B 1 26 ? 3.438 1.871 8.5 1 97.94 26 PHE B N 1
ATOM 1561 C CA . PHE B 1 26 ? 3.305 3.266 8.102 1 97.94 26 PHE B CA 1
ATOM 1562 C C . PHE B 1 26 ? 4.102 3.543 6.828 1 97.94 26 PHE B C 1
ATOM 1564 O O . PHE B 1 26 ? 3.604 4.199 5.91 1 97.94 26 PHE B O 1
ATOM 1571 N N . LYS B 1 27 ? 5.258 3.01 6.781 1 96.75 27 LYS B N 1
ATOM 1572 C CA . LYS B 1 27 ? 6.121 3.168 5.613 1 96.75 27 LYS B CA 1
ATOM 1573 C C . LYS B 1 27 ? 5.488 2.539 4.375 1 96.75 27 LYS B C 1
ATOM 1575 O O . LYS B 1 27 ? 5.496 3.137 3.297 1 96.75 27 LYS B O 1
ATOM 1580 N N . ILE B 1 28 ? 4.938 1.424 4.508 1 97.19 28 ILE B N 1
ATOM 1581 C CA . ILE B 1 28 ? 4.316 0.713 3.396 1 97.19 28 ILE B CA 1
ATOM 1582 C C . ILE B 1 28 ? 3.082 1.479 2.922 1 97.19 28 ILE B C 1
ATOM 1584 O O . ILE B 1 28 ? 2.881 1.657 1.719 1 97.19 28 ILE B O 1
ATOM 1588 N N . ILE B 1 29 ? 2.287 1.944 3.82 1 97.94 29 ILE B N 1
ATOM 1589 C CA . ILE B 1 29 ? 1.1 2.713 3.459 1 97.94 29 ILE B CA 1
ATOM 1590 C C . ILE B 1 29 ? 1.508 3.947 2.66 1 97.94 29 ILE B C 1
ATOM 1592 O O . ILE B 1 29 ? 0.969 4.199 1.579 1 97.94 29 ILE B O 1
ATOM 1596 N N . ASN B 1 30 ? 2.486 4.676 3.119 1 96.81 30 ASN B N 1
ATOM 1597 C CA . ASN B 1 30 ? 2.953 5.863 2.406 1 96.81 30 ASN B CA 1
ATOM 1598 C C . ASN B 1 30 ? 3.455 5.516 1.009 1 96.81 30 ASN B C 1
ATOM 1600 O O . ASN B 1 30 ? 3.127 6.199 0.038 1 96.81 30 ASN B O 1
ATOM 1604 N N . SER B 1 31 ? 4.164 4.426 0.931 1 94.5 31 SER B N 1
ATOM 1605 C CA . SER B 1 31 ? 4.742 4.008 -0.343 1 94.5 31 SER B CA 1
ATOM 1606 C C . SER B 1 31 ? 3.672 3.492 -1.296 1 94.5 31 SER B C 1
ATOM 1608 O O . SER B 1 31 ? 3.912 3.363 -2.498 1 94.5 31 SER B O 1
ATOM 1610 N N . SER B 1 32 ? 2.521 3.184 -0.743 1 94.19 32 SER B N 1
ATOM 1611 C CA . SER B 1 32 ? 1.39 2.697 -1.523 1 94.19 32 SER B CA 1
ATOM 1612 C C . SER B 1 32 ? 0.575 3.854 -2.096 1 94.19 32 SER B C 1
ATOM 1614 O O . SER B 1 32 ? 0.087 3.775 -3.225 1 94.19 32 SER B O 1
ATOM 1616 N N . VAL B 1 33 ? 0.51 4.902 -1.354 1 94.69 33 VAL B N 1
ATOM 1617 C CA . VAL B 1 33 ? -0.537 5.863 -1.686 1 94.69 33 VAL B CA 1
ATOM 1618 C C . VAL B 1 33 ? 0.091 7.156 -2.205 1 94.69 33 VAL B C 1
ATOM 1620 O O . VAL B 1 33 ? -0.595 7.992 -2.797 1 94.69 33 VAL B O 1
ATOM 1623 N N . LEU B 1 34 ? 1.395 7.367 -2.02 1 93.19 34 LEU B N 1
ATOM 1624 C CA . LEU B 1 34 ? 2.033 8.625 -2.404 1 93.19 34 LEU B CA 1
ATOM 1625 C C . LEU B 1 34 ? 3.061 8.391 -3.508 1 93.19 34 LEU B C 1
ATOM 1627 O O . LEU B 1 34 ? 3.766 7.383 -3.506 1 93.19 34 LEU B O 1
ATOM 1631 N N . PRO B 1 35 ? 3.152 9.367 -4.34 1 85.69 35 PRO B N 1
ATOM 1632 C CA . PRO B 1 35 ? 4.074 9.219 -5.469 1 85.69 35 PRO B CA 1
ATOM 1633 C C . PRO B 1 35 ? 5.52 9.547 -5.094 1 85.69 35 PRO B C 1
ATOM 1635 O O . PRO B 1 35 ? 6.418 9.438 -5.934 1 85.69 35 PRO B O 1
ATOM 1638 N N . VAL B 1 36 ? 5.754 9.945 -3.91 1 85.5 36 VAL B N 1
ATOM 1639 C CA . VAL B 1 36 ? 7.086 10.367 -3.484 1 85.5 36 VAL B CA 1
ATOM 1640 C C . VAL B 1 36 ? 7.621 9.406 -2.428 1 85.5 36 VAL B C 1
ATOM 1642 O O . VAL B 1 36 ? 6.848 8.773 -1.708 1 85.5 36 VAL B O 1
ATOM 1645 N N . HIS B 1 37 ? 8.898 9.352 -2.375 1 87.69 37 HIS B N 1
ATOM 1646 C CA . HIS B 1 37 ? 9.586 8.531 -1.381 1 87.69 37 HIS B CA 1
ATOM 1647 C C . HIS B 1 37 ? 10.094 9.391 -0.225 1 87.69 37 HIS B C 1
ATOM 1649 O O . HIS B 1 37 ? 10.703 10.438 -0.444 1 87.69 37 HIS B O 1
ATOM 1655 N N . TYR B 1 38 ? 9.805 8.891 0.915 1 91 38 TYR B N 1
ATOM 1656 C CA . TYR B 1 38 ? 10.344 9.547 2.102 1 91 38 TYR B CA 1
ATOM 1657 C C . TYR B 1 38 ? 11.555 8.797 2.643 1 91 38 TYR B C 1
ATOM 1659 O O . TYR B 1 38 ? 11.578 7.562 2.625 1 91 38 TYR B O 1
ATOM 1667 N N . SER B 1 39 ? 12.484 9.469 3.162 1 90.94 39 SER B N 1
ATOM 1668 C CA . SER B 1 39 ? 13.727 8.891 3.67 1 90.94 39 SER B CA 1
ATOM 1669 C C . SER B 1 39 ? 13.5 8.172 4.992 1 90.94 39 SER B C 1
ATOM 1671 O O . SER B 1 39 ? 12.508 8.414 5.68 1 90.94 39 SER B O 1
ATOM 1673 N N . ASP B 1 40 ? 14.508 7.375 5.332 1 92.38 40 ASP B N 1
ATOM 1674 C CA . ASP B 1 40 ? 14.469 6.707 6.629 1 92.38 40 ASP B CA 1
ATOM 1675 C C . ASP B 1 40 ? 14.5 7.723 7.77 1 92.38 40 ASP B C 1
ATOM 1677 O O . ASP B 1 40 ? 13.906 7.5 8.828 1 92.38 40 ASP B O 1
ATOM 1681 N N . LYS B 1 41 ? 15.18 8.828 7.547 1 94.06 41 LYS B N 1
ATOM 1682 C CA . LYS B 1 41 ? 15.234 9.891 8.555 1 94.06 41 LYS B CA 1
ATOM 1683 C C . LYS B 1 41 ? 13.836 10.406 8.891 1 94.06 41 LYS B C 1
ATOM 1685 O O . LYS B 1 41 ? 13.523 10.641 10.055 1 94.06 41 LYS B O 1
ATOM 1690 N N . PHE B 1 42 ? 13.039 10.531 7.906 1 95 42 PHE B N 1
ATOM 1691 C CA . PHE B 1 42 ? 11.656 10.953 8.109 1 95 42 PHE B CA 1
ATOM 1692 C C . PHE B 1 42 ? 10.945 10.016 9.078 1 95 42 PHE B C 1
ATOM 1694 O O . PHE B 1 42 ? 10.328 10.469 10.047 1 95 42 PHE B O 1
ATOM 1701 N N . TYR B 1 43 ? 11.055 8.742 8.844 1 95.88 43 TYR B N 1
ATOM 1702 C CA . TYR B 1 43 ? 10.32 7.746 9.625 1 95.88 43 TYR B CA 1
ATOM 1703 C C . TYR B 1 43 ? 10.898 7.613 11.023 1 95.88 43 TYR B C 1
ATOM 1705 O O . TYR B 1 43 ? 10.172 7.336 11.984 1 95.88 43 TYR B O 1
ATOM 1713 N N . GLN B 1 44 ? 12.172 7.887 11.172 1 94.81 44 GLN B N 1
ATOM 1714 C CA . GLN B 1 44 ? 12.781 7.891 12.492 1 94.81 44 GLN B CA 1
ATOM 1715 C C . GLN B 1 44 ? 12.32 9.102 13.305 1 94.81 44 GLN B C 1
ATOM 1717 O O . GLN B 1 44 ? 12.039 8.977 14.5 1 94.81 44 GLN B O 1
ATOM 1722 N N . GLU B 1 45 ? 12.188 10.211 12.672 1 95.5 45 GLU B N 1
ATOM 1723 C CA . GLU B 1 45 ? 11.836 11.453 13.344 1 95.5 45 GLU B CA 1
ATOM 1724 C C . GLU B 1 45 ? 10.391 11.414 13.844 1 95.5 45 GLU B C 1
ATOM 1726 O O . GLU B 1 45 ? 10.07 11.984 14.891 1 95.5 45 GLU B O 1
ATOM 1731 N N . ILE B 1 46 ? 9.562 10.742 13.148 1 94.31 46 ILE B N 1
ATOM 1732 C CA . ILE B 1 46 ? 8.148 10.711 13.508 1 94.31 46 ILE B CA 1
ATOM 1733 C C . ILE B 1 46 ? 7.965 9.914 14.805 1 94.31 46 ILE B C 1
ATOM 1735 O O . ILE B 1 46 ? 6.98 10.109 15.523 1 94.31 46 ILE B O 1
ATOM 1739 N N . LEU B 1 47 ? 8.945 9.062 15.141 1 94.38 47 LEU B N 1
ATOM 1740 C CA . LEU B 1 47 ? 8.852 8.203 16.312 1 94.38 47 LEU B CA 1
ATOM 1741 C C . LEU B 1 47 ? 9.281 8.945 17.562 1 94.38 47 LEU B C 1
ATOM 1743 O O . LEU B 1 47 ? 9.094 8.453 18.688 1 94.38 47 LEU B O 1
ATOM 1747 N N . ASN B 1 48 ? 9.812 10.102 17.328 1 93.62 48 ASN B N 1
ATOM 1748 C CA . ASN B 1 48 ? 10.195 10.875 18.516 1 93.62 48 ASN B CA 1
ATOM 1749 C C . ASN B 1 48 ? 8.992 11.156 19.406 1 93.62 48 ASN B C 1
ATOM 1751 O O . ASN B 1 48 ? 7.93 11.539 18.922 1 93.62 48 ASN B O 1
ATOM 1755 N N . GLU B 1 49 ? 9.211 11 20.688 1 87.56 49 GLU B N 1
ATOM 1756 C CA . GLU B 1 49 ? 8.141 11.109 21.672 1 87.56 49 GLU B CA 1
ATOM 1757 C C . GLU B 1 49 ? 7.527 12.508 21.656 1 87.56 49 GLU B C 1
ATOM 1759 O O . GLU B 1 49 ? 6.328 12.672 21.891 1 87.56 49 GLU B O 1
ATOM 1764 N N . ASP B 1 50 ? 8.266 13.523 21.359 1 89 50 ASP B N 1
ATOM 1765 C CA . ASP B 1 50 ? 7.832 14.914 21.422 1 89 50 ASP B CA 1
ATOM 1766 C C . ASP B 1 50 ? 6.836 15.227 20.312 1 89 50 ASP B C 1
ATOM 1768 O O . ASP B 1 50 ? 6.117 16.234 20.375 1 89 50 ASP B O 1
ATOM 1772 N N . VAL B 1 51 ? 6.754 14.297 19.328 1 91.81 51 VAL B N 1
ATOM 1773 C CA . VAL B 1 51 ? 5.887 14.602 18.203 1 91.81 51 VAL B CA 1
ATOM 1774 C C . VAL B 1 51 ? 4.934 13.438 17.953 1 91.81 51 VAL B C 1
ATOM 1776 O O . VAL B 1 51 ? 4.371 13.312 16.859 1 91.81 51 VAL B O 1
ATOM 1779 N N . GLN B 1 52 ? 4.742 12.648 18.906 1 90.62 52 GLN B N 1
ATOM 1780 C CA . GLN B 1 52 ? 3.965 11.414 18.766 1 90.62 52 GLN B CA 1
ATOM 1781 C C . GLN B 1 52 ? 2.516 11.719 18.406 1 90.62 52 GLN B C 1
ATOM 1783 O O . GLN B 1 52 ? 1.886 10.977 17.656 1 90.62 52 GLN B O 1
ATOM 1788 N N . ASP B 1 53 ? 2.027 12.836 18.859 1 94.62 53 ASP B N 1
ATOM 1789 C CA . ASP B 1 53 ? 0.622 13.172 18.656 1 94.62 53 ASP B CA 1
ATOM 1790 C C . ASP B 1 53 ? 0.37 13.641 17.219 1 94.62 53 ASP B C 1
ATOM 1792 O O . ASP B 1 53 ? -0.779 13.734 16.781 1 94.62 53 ASP B O 1
ATOM 1796 N N . PHE B 1 54 ? 1.374 13.852 16.5 1 97.38 54 PHE B N 1
ATOM 1797 C CA . PHE B 1 54 ? 1.227 14.445 15.172 1 97.38 54 PHE B CA 1
ATOM 1798 C C . PHE B 1 54 ? 1.065 13.367 14.109 1 97.38 54 PHE B C 1
ATOM 1800 O O . PHE B 1 54 ? 1.003 13.672 12.914 1 97.38 54 PHE B O 1
ATOM 1807 N N . SER B 1 55 ? 1.048 12.117 14.516 1 98.25 55 SER B N 1
ATOM 1808 C CA . SER B 1 55 ? 0.854 11.016 13.586 1 98.25 55 SER B CA 1
ATOM 1809 C C . SER B 1 55 ? -0.049 9.938 14.18 1 98.25 55 SER B C 1
ATOM 1811 O O . SER B 1 55 ? 0.044 9.633 15.375 1 98.25 55 SER B O 1
ATOM 1813 N N . ARG B 1 56 ? -0.882 9.422 13.289 1 98 56 ARG B N 1
ATOM 1814 C CA . ARG B 1 56 ? -1.76 8.328 13.672 1 98 56 ARG B CA 1
ATOM 1815 C C . ARG B 1 56 ? -1.883 7.301 12.547 1 98 56 ARG B C 1
ATOM 1817 O O . ARG B 1 56 ? -1.749 7.645 11.375 1 98 56 ARG B O 1
ATOM 1824 N N . ILE B 1 57 ? -2.115 6.145 12.969 1 98.06 57 ILE B N 1
ATOM 1825 C CA . ILE B 1 57 ? -2.369 5.039 12.047 1 98.06 57 ILE B CA 1
ATOM 1826 C C . ILE B 1 57 ? -3.75 4.445 12.32 1 98.06 57 ILE B C 1
ATOM 1828 O O . ILE B 1 57 ? -4.172 4.355 13.477 1 98.06 57 ILE B O 1
ATOM 1832 N N . VAL B 1 58 ? -4.457 4.086 11.281 1 97.88 58 VAL B N 1
ATOM 1833 C CA . VAL B 1 58 ? -5.793 3.502 11.383 1 97.88 58 VAL B CA 1
ATOM 1834 C C . VAL B 1 58 ? -5.699 1.979 11.312 1 97.88 58 VAL B C 1
ATOM 1836 O O . VAL B 1 58 ? -5.133 1.429 10.359 1 97.88 58 VAL B O 1
ATOM 1839 N N . ILE B 1 59 ? -6.254 1.346 12.289 1 96.81 59 ILE B N 1
ATOM 1840 C CA . ILE B 1 59 ? -6.25 -0.112 12.352 1 96.81 59 ILE B CA 1
ATOM 1841 C C . ILE B 1 59 ? -7.68 -0.637 12.203 1 96.81 59 ILE B C 1
ATOM 1843 O O . ILE B 1 59 ? -8.586 -0.185 12.906 1 96.81 59 ILE B O 1
ATOM 1847 N N . LEU B 1 60 ? -7.883 -1.501 11.203 1 94.19 60 LEU B N 1
ATOM 1848 C CA . LEU B 1 60 ? -9.141 -2.238 11.125 1 94.19 60 LEU B CA 1
ATOM 1849 C C . LEU B 1 60 ? -9.25 -3.248 12.266 1 94.19 60 LEU B C 1
ATOM 1851 O O . LEU B 1 60 ? -8.484 -4.215 12.32 1 94.19 60 LEU B O 1
ATOM 1855 N N . LYS B 1 61 ? -10.211 -3.127 13.133 1 92.75 61 LYS B N 1
ATOM 1856 C CA . LYS B 1 61 ? -10.289 -3.898 14.367 1 92.75 61 LYS B CA 1
ATOM 1857 C C . LYS B 1 61 ? -10.523 -5.379 14.078 1 92.75 61 LYS B C 1
ATOM 1859 O O . LYS B 1 61 ? -9.977 -6.242 14.773 1 92.75 61 LYS B O 1
ATOM 1864 N N . SER B 1 62 ? -11.273 -5.648 13.094 1 89 62 SER B N 1
ATOM 1865 C CA . SER B 1 62 ? -11.672 -7.023 12.805 1 89 62 SER B CA 1
ATOM 1866 C C . SER B 1 62 ? -10.461 -7.883 12.453 1 89 62 SER B C 1
ATOM 1868 O O . SER B 1 62 ? -10.438 -9.086 12.734 1 89 62 SER B O 1
ATOM 1870 N N . SER B 1 63 ? -9.453 -7.215 11.93 1 88.31 63 SER B N 1
ATOM 1871 C CA . SER B 1 63 ? -8.336 -8.008 11.43 1 88.31 63 SER B CA 1
ATOM 1872 C C . SER B 1 63 ? -7.012 -7.512 11.992 1 88.31 63 SER B C 1
ATOM 1874 O O . SER B 1 63 ? -5.98 -8.172 11.836 1 88.31 63 SER B O 1
ATOM 1876 N N . GLY B 1 64 ? -7.031 -6.414 12.625 1 91.44 64 GLY B N 1
ATOM 1877 C CA . GLY B 1 64 ? -5.793 -5.828 13.109 1 91.44 64 GLY B CA 1
ATOM 1878 C C . GLY B 1 64 ? -4.945 -5.234 12 1 91.44 64 GLY B C 1
ATOM 1879 O O . GLY B 1 64 ? -3.773 -4.914 12.211 1 91.44 64 GLY B O 1
ATOM 1880 N N . THR B 1 65 ? -5.473 -5.016 10.875 1 92.44 65 THR B N 1
ATOM 1881 C CA . THR B 1 65 ? -4.734 -4.574 9.695 1 92.44 65 THR B CA 1
ATOM 1882 C C . THR B 1 65 ? -4.664 -3.053 9.641 1 92.44 65 THR B C 1
ATOM 1884 O O . THR B 1 65 ? -5.688 -2.373 9.711 1 92.44 65 THR B O 1
ATOM 1887 N N . PRO B 1 66 ? -3.445 -2.469 9.547 1 97.25 66 PRO B N 1
ATOM 1888 C CA . PRO B 1 66 ? -3.346 -1.035 9.266 1 97.25 66 PRO B CA 1
ATOM 1889 C C . PRO B 1 66 ? -3.859 -0.672 7.871 1 97.25 66 PRO B C 1
ATOM 1891 O O . PRO B 1 66 ? -3.479 -1.308 6.887 1 97.25 66 PRO B O 1
ATOM 1894 N N . ILE B 1 67 ? -4.719 0.357 7.773 1 96.56 67 ILE B N 1
ATOM 1895 C CA . ILE B 1 67 ? -5.371 0.571 6.484 1 96.56 67 ILE B CA 1
ATOM 1896 C C . ILE B 1 67 ? -5.25 2.039 6.082 1 96.56 67 ILE B C 1
ATOM 1898 O O . ILE B 1 67 ? -5.66 2.426 4.984 1 96.56 67 ILE B O 1
ATOM 1902 N N . GLY B 1 68 ? -4.711 2.9 6.891 1 98.12 68 GLY B N 1
ATOM 1903 C CA . GLY B 1 68 ? -4.508 4.316 6.633 1 98.12 68 GLY B CA 1
ATOM 1904 C C . GLY B 1 68 ? -3.676 5.008 7.695 1 98.12 68 GLY B C 1
ATOM 1905 O O . GLY B 1 68 ? -3.396 4.426 8.75 1 98.12 68 GLY B O 1
ATOM 1906 N N . ALA B 1 69 ? -3.277 6.246 7.352 1 98.56 69 ALA B N 1
ATOM 1907 C CA . ALA B 1 69 ? -2.436 6.957 8.312 1 98.56 69 ALA B CA 1
ATOM 1908 C C . ALA B 1 69 ? -2.34 8.438 7.965 1 98.56 69 ALA B C 1
ATOM 1910 O O . ALA B 1 69 ? -2.721 8.852 6.867 1 98.56 69 ALA B O 1
ATOM 1911 N N . VAL B 1 70 ? -1.851 9.211 8.945 1 98.62 70 VAL B N 1
ATOM 1912 C CA . VAL B 1 70 ? -1.599 10.633 8.766 1 98.62 70 VAL B CA 1
ATOM 1913 C C . VAL B 1 70 ? -0.37 11.047 9.57 1 98.62 70 VAL B C 1
ATOM 1915 O O . VAL B 1 70 ? -0.095 10.484 10.633 1 98.62 70 VAL B O 1
ATOM 1918 N N . SER B 1 71 ? 0.356 11.961 9.023 1 98.44 71 SER B N 1
ATOM 1919 C CA . SER B 1 71 ? 1.436 12.633 9.742 1 98.44 71 SER B CA 1
ATOM 1920 C C . SER B 1 71 ? 1.457 14.125 9.445 1 98.44 71 SER B C 1
ATOM 1922 O O . SER B 1 71 ? 1.292 14.539 8.297 1 98.44 71 SER B O 1
ATOM 1924 N N . CYS B 1 72 ? 1.563 14.906 10.477 1 98.31 72 CYS B N 1
ATOM 1925 C CA . CYS B 1 72 ? 1.659 16.359 10.344 1 98.31 72 CYS B CA 1
ATOM 1926 C C . CYS B 1 72 ? 2.742 16.922 11.258 1 98.31 72 CYS B C 1
ATOM 1928 O O . CYS B 1 72 ? 3.348 16.172 12.031 1 98.31 72 CYS B O 1
ATOM 1930 N N . ARG B 1 73 ? 3.051 18.141 11.055 1 97.19 73 ARG B N 1
ATOM 1931 C CA . ARG B 1 73 ? 4.012 18.844 11.891 1 97.19 73 ARG B CA 1
ATOM 1932 C C . ARG B 1 73 ? 3.734 20.344 11.906 1 97.19 73 ARG B C 1
ATOM 1934 O O . ARG B 1 73 ? 3.041 20.859 11.023 1 97.19 73 ARG B O 1
ATOM 1941 N N . ILE B 1 74 ? 4.258 20.969 12.945 1 96.69 74 ILE B N 1
ATOM 1942 C CA . ILE B 1 74 ? 4.23 22.438 12.953 1 96.69 74 ILE B CA 1
ATOM 1943 C C . ILE B 1 74 ? 5.148 22.969 11.852 1 96.69 74 ILE B C 1
ATOM 1945 O O . ILE B 1 74 ? 6.297 22.531 11.727 1 96.69 74 ILE B O 1
ATOM 1949 N N . ALA B 1 75 ? 4.617 23.906 11.078 1 96.12 75 ALA B N 1
ATOM 1950 C CA . ALA B 1 75 ? 5.383 24.422 9.953 1 96.12 75 ALA B CA 1
ATOM 1951 C C . ALA B 1 75 ? 6.484 25.375 10.422 1 96.12 75 ALA B C 1
ATOM 1953 O O . ALA B 1 75 ? 6.531 25.734 11.602 1 96.12 75 ALA B O 1
ATOM 1954 N N . SER B 1 76 ? 7.383 25.484 9.578 1 89.75 76 SER B N 1
ATOM 1955 C CA . SER B 1 76 ? 8.422 26.5 9.742 1 89.75 76 SER B CA 1
ATOM 1956 C C . SER B 1 76 ? 8.672 27.25 8.438 1 89.75 76 SER B C 1
ATOM 1958 O O . SER B 1 76 ? 8.266 26.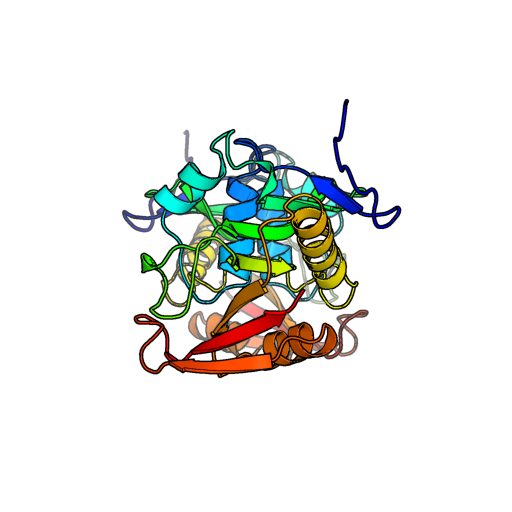797 7.367 1 89.75 76 SER B O 1
ATOM 1960 N N . SER B 1 77 ? 9.305 28.391 8.57 1 79.25 77 SER B N 1
ATOM 1961 C CA . SER B 1 77 ? 9.578 29.219 7.406 1 79.25 77 SER B CA 1
ATOM 1962 C C . SER B 1 77 ? 10.422 28.469 6.379 1 79.25 77 SER B C 1
ATOM 1964 O O . SER B 1 77 ? 10.469 28.859 5.207 1 79.25 77 SER B O 1
ATOM 1966 N N . LYS B 1 78 ? 11.047 27.484 6.789 1 74.44 78 LYS B N 1
ATOM 1967 C CA . LYS B 1 78 ? 11.906 26.703 5.895 1 74.44 78 LYS B CA 1
ATOM 1968 C C . LYS B 1 78 ? 11.078 25.969 4.852 1 74.44 78 LYS B C 1
ATOM 1970 O O . LYS B 1 78 ? 11.594 25.578 3.801 1 74.44 78 LYS B O 1
ATOM 1975 N N . LEU B 1 79 ? 9.836 25.703 5.035 1 73.69 79 LEU B N 1
ATOM 1976 C CA . LEU B 1 79 ? 8.961 24.938 4.148 1 73.69 79 LEU B CA 1
ATOM 1977 C C . LEU B 1 79 ? 8.422 25.828 3.027 1 73.69 79 LEU B C 1
ATOM 1979 O O . LEU B 1 79 ? 7.945 25.312 2.006 1 73.69 79 LEU B O 1
ATOM 1983 N N . GLY B 1 80 ? 8.5 27.047 3.174 1 74.31 80 GLY B N 1
ATOM 1984 C CA . GLY B 1 80 ? 8.008 28 2.203 1 74.31 80 GLY B CA 1
ATOM 1985 C C . GLY B 1 80 ? 7.852 29.406 2.773 1 74.31 80 GLY B C 1
ATOM 1986 O O . GLY B 1 80 ? 7.598 29.562 3.969 1 74.31 80 GLY B O 1
ATOM 1987 N N . SER B 1 81 ? 7.973 30.281 1.876 1 71.31 81 SER B N 1
ATOM 1988 C CA . SER B 1 81 ? 8.023 31.672 2.287 1 71.31 81 SER B CA 1
ATOM 1989 C C . SER B 1 81 ? 6.715 32.125 2.943 1 71.31 81 SER B C 1
ATOM 1991 O O . SER B 1 81 ? 6.711 33 3.811 1 71.31 81 SER B O 1
ATOM 1993 N N . ASN B 1 82 ? 5.723 31.422 2.797 1 85.75 82 ASN B N 1
ATOM 1994 C CA . ASN B 1 82 ? 4.461 31.891 3.352 1 85.75 82 ASN B CA 1
ATOM 1995 C C . ASN B 1 82 ? 3.949 30.969 4.453 1 85.75 82 ASN B C 1
ATOM 1997 O O . ASN B 1 82 ? 2.771 31.016 4.809 1 85.75 82 ASN B O 1
ATOM 2001 N N . LEU B 1 83 ? 4.824 30.25 5.027 1 92.44 83 LEU B N 1
ATOM 2002 C CA . LEU B 1 83 ? 4.461 29.359 6.125 1 92.44 83 LEU B CA 1
ATOM 2003 C C . LEU B 1 83 ? 5.145 29.781 7.422 1 92.44 83 LEU B C 1
ATOM 2005 O O . LEU B 1 83 ? 6.285 30.25 7.402 1 92.44 83 LEU B O 1
ATOM 2009 N N . THR B 1 84 ? 4.395 29.656 8.547 1 93.62 84 THR B N 1
ATOM 2010 C CA . THR B 1 84 ? 4.906 30.031 9.859 1 93.62 84 THR B CA 1
ATOM 2011 C C . THR B 1 84 ? 4.59 28.953 10.891 1 93.62 84 THR B C 1
ATOM 2013 O O . THR B 1 84 ? 3.949 27.953 10.57 1 93.6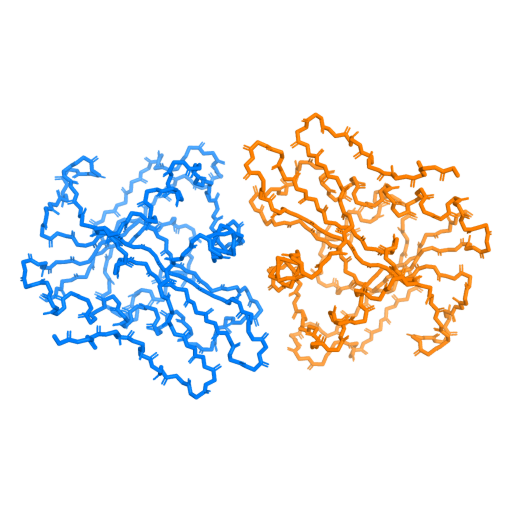2 84 THR B O 1
ATOM 2016 N N . ASN B 1 85 ? 5.051 29.234 12.148 1 95.31 85 ASN B N 1
ATOM 2017 C CA . ASN B 1 85 ? 4.812 28.297 13.234 1 95.31 85 ASN B CA 1
ATOM 2018 C C . ASN B 1 85 ? 3.352 28.312 13.68 1 95.31 85 ASN B C 1
ATOM 2020 O O . ASN B 1 85 ? 2.957 27.531 14.555 1 95.31 85 ASN B O 1
ATOM 2024 N N . SER B 1 86 ? 2.568 29.141 13.039 1 97.12 86 SER B N 1
ATOM 2025 C CA . SER B 1 86 ? 1.13 29.125 13.289 1 97.12 86 SER B CA 1
ATOM 2026 C C . SER B 1 86 ? 0.406 28.203 12.305 1 97.12 86 SER B C 1
ATOM 2028 O O . SER B 1 86 ? -0.824 28.125 12.32 1 97.12 86 SER B O 1
ATOM 2030 N N . ASP B 1 87 ? 1.196 27.547 11.453 1 98.06 87 ASP B N 1
ATOM 2031 C CA . ASP B 1 87 ? 0.653 26.609 10.469 1 98.06 87 ASP B CA 1
ATOM 2032 C C . ASP B 1 87 ? 0.927 25.172 10.883 1 98.06 87 ASP B C 1
ATOM 2034 O O . ASP B 1 87 ? 2.027 24.844 11.336 1 98.06 87 ASP B O 1
ATOM 2038 N N . LEU B 1 88 ? -0.131 24.359 10.836 1 98.5 88 LEU B N 1
ATOM 2039 C CA . LEU B 1 88 ? 0.073 22.922 10.891 1 98.5 88 LEU B CA 1
ATOM 2040 C C . LEU B 1 88 ? 0.174 22.328 9.484 1 98.5 88 LEU B C 1
ATOM 2042 O O . LEU B 1 88 ? -0.735 22.5 8.672 1 98.5 88 LEU B O 1
ATOM 2046 N N . TYR B 1 89 ? 1.261 21.688 9.219 1 98.19 89 TYR B N 1
ATOM 2047 C CA . TYR B 1 89 ? 1.562 21.172 7.891 1 98.19 89 TYR B CA 1
ATOM 2048 C C . TYR B 1 89 ? 1.289 19.672 7.824 1 98.19 89 TYR B C 1
ATOM 2050 O O . TYR B 1 89 ? 1.919 18.891 8.539 1 98.19 89 TYR B O 1
ATOM 2058 N N . ILE B 1 90 ? 0.336 19.266 6.969 1 98.38 90 ILE B N 1
ATOM 2059 C CA . ILE B 1 90 ? 0.103 17.844 6.73 1 98.38 90 ILE B CA 1
ATOM 2060 C C . ILE B 1 90 ? 1.169 17.297 5.785 1 98.38 90 ILE B C 1
ATOM 2062 O O . ILE B 1 90 ? 1.195 17.641 4.602 1 98.38 90 ILE B O 1
ATOM 2066 N N . MET B 1 91 ? 2.037 16.406 6.312 1 97.31 91 MET B N 1
ATOM 2067 C CA . MET B 1 91 ? 3.098 15.805 5.512 1 97.31 91 MET B CA 1
ATOM 2068 C C . MET B 1 91 ? 2.557 14.656 4.66 1 97.31 91 MET B C 1
ATOM 2070 O O . MET B 1 91 ? 2.848 14.578 3.467 1 97.31 91 MET B O 1
ATOM 2074 N N . THR B 1 92 ? 1.86 13.742 5.242 1 98.06 92 THR B N 1
ATOM 2075 C CA . THR B 1 92 ? 1.259 12.609 4.547 1 98.06 92 THR B CA 1
ATOM 2076 C C . THR B 1 92 ? -0.136 12.312 5.094 1 98.06 92 THR B C 1
ATOM 2078 O O . THR B 1 92 ? -0.391 12.5 6.289 1 98.06 92 THR B O 1
ATOM 2081 N N . LEU B 1 93 ? -1.007 11.945 4.281 1 98.56 93 LEU B N 1
ATOM 2082 C CA . LEU B 1 93 ? -2.336 11.43 4.594 1 98.56 93 LEU B CA 1
ATOM 2083 C C . LEU B 1 93 ? -2.822 10.484 3.496 1 98.56 93 LEU B C 1
ATOM 2085 O O . LEU B 1 93 ? -2.822 10.852 2.316 1 98.56 93 LEU B O 1
ATOM 2089 N N . GLY B 1 94 ? -3.162 9.266 3.951 1 97.19 94 GLY B N 1
ATOM 2090 C CA . GLY B 1 94 ? -3.66 8.359 2.928 1 97.19 94 GLY B CA 1
ATOM 2091 C C . GLY B 1 94 ? -4.332 7.125 3.5 1 97.19 94 GLY B C 1
ATOM 2092 O O . GLY B 1 94 ? -4.16 6.809 4.68 1 97.19 94 GLY B O 1
ATOM 2093 N N . THR B 1 95 ? -5.141 6.52 2.664 1 96.94 95 THR B N 1
ATOM 2094 C CA . THR B 1 95 ? -5.84 5.258 2.889 1 96.94 95 THR B CA 1
ATOM 2095 C C . THR B 1 95 ? -5.504 4.254 1.791 1 96.94 95 THR B C 1
ATOM 2097 O O . THR B 1 95 ? -5.457 4.605 0.611 1 96.94 95 THR B O 1
ATOM 2100 N N . LEU B 1 96 ? -5.234 3.004 2.209 1 95.81 96 LEU B N 1
ATOM 2101 C CA . LEU B 1 96 ? -4.988 1.974 1.206 1 95.81 96 LEU B CA 1
ATOM 2102 C C . LEU B 1 96 ? -6.117 1.931 0.182 1 95.81 96 LEU B C 1
ATOM 2104 O O . LEU B 1 96 ? -7.289 2.066 0.538 1 95.81 96 LEU B O 1
ATOM 2108 N N . PRO B 1 97 ? -5.785 1.655 -1.052 1 92.62 97 PRO B N 1
ATOM 2109 C CA . PRO B 1 97 ? -6.773 1.698 -2.129 1 92.62 97 PRO B CA 1
ATOM 2110 C C . PRO B 1 97 ? -7.973 0.79 -1.864 1 92.62 97 PRO B C 1
ATOM 2112 O O . PRO B 1 97 ?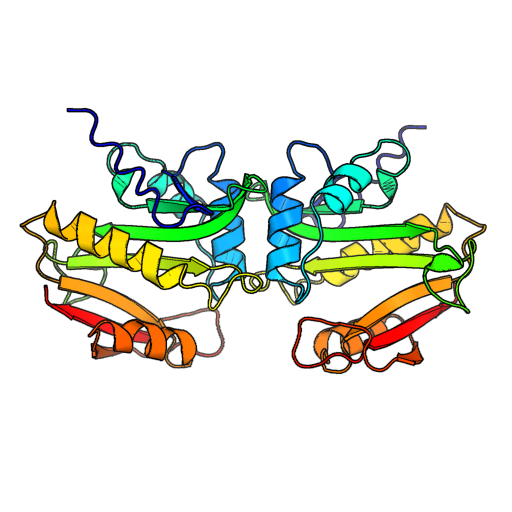 -9.117 1.197 -2.068 1 92.62 97 PRO B O 1
ATOM 2115 N N . ALA B 1 98 ? -7.801 -0.334 -1.335 1 89.25 98 ALA B N 1
ATOM 2116 C CA . ALA B 1 98 ? -8.867 -1.312 -1.13 1 89.25 98 ALA B CA 1
ATOM 2117 C C . ALA B 1 98 ? -9.859 -0.831 -0.075 1 89.25 98 ALA B C 1
ATOM 2119 O O . ALA B 1 98 ? -10.953 -1.378 0.049 1 89.25 98 ALA B O 1
ATOM 2120 N N . TYR B 1 99 ? -9.523 0.214 0.632 1 91.5 99 TYR B N 1
ATOM 2121 C CA . TYR B 1 99 ? -10.352 0.651 1.752 1 91.5 99 TYR B CA 1
ATOM 2122 C C . TYR B 1 99 ? -10.797 2.098 1.573 1 91.5 99 TYR B C 1
ATOM 2124 O O . TYR B 1 99 ? -11.203 2.752 2.535 1 91.5 99 TYR B O 1
ATOM 2132 N N . ARG B 1 100 ? -10.68 2.58 0.338 1 91 100 ARG B N 1
ATOM 2133 C CA . ARG B 1 100 ? -11.086 3.955 0.07 1 91 100 ARG B CA 1
ATOM 2134 C C . ARG B 1 100 ? -12.609 4.074 0.016 1 91 100 ARG B C 1
ATOM 2136 O O . ARG B 1 100 ? -13.32 3.064 0.055 1 91 100 ARG B O 1
ATOM 2143 N N . ARG B 1 101 ? -13.039 5.301 0.143 1 89.62 101 ARG B N 1
ATOM 2144 C CA . ARG B 1 101 ? -14.453 5.645 0.099 1 89.62 101 ARG B CA 1
ATOM 2145 C C . ARG B 1 101 ? -15.203 5.059 1.293 1 89.62 101 ARG B C 1
ATOM 2147 O O . ARG B 1 101 ? -16.375 4.691 1.181 1 89.62 101 ARG B O 1
ATOM 2154 N N . ARG B 1 102 ? -14.555 4.883 2.361 1 90.31 102 ARG B N 1
ATOM 2155 C CA . ARG B 1 102 ? -15.141 4.406 3.613 1 90.31 102 ARG B CA 1
ATOM 2156 C C . ARG B 1 102 ? -14.945 5.43 4.727 1 90.31 102 ARG B C 1
ATOM 2158 O O . ARG B 1 102 ? -14.961 5.078 5.91 1 90.31 102 ARG B O 1
ATOM 2165 N N . LYS B 1 103 ? -14.57 6.703 4.332 1 94.06 103 LYS B N 1
ATOM 2166 C CA . LYS B 1 103 ? -14.5 7.852 5.23 1 94.06 103 LYS B CA 1
ATOM 2167 C C . LYS B 1 103 ? -13.273 7.773 6.133 1 94.06 103 LYS B C 1
ATOM 2169 O O . LYS B 1 103 ? -13.234 8.398 7.191 1 94.06 103 LYS B O 1
ATOM 2174 N N . ILE B 1 104 ? -12.344 6.953 5.738 1 95.56 104 ILE B N 1
ATOM 2175 C CA . ILE B 1 104 ? -11.125 6.848 6.531 1 95.56 104 ILE B CA 1
ATOM 2176 C C . ILE B 1 104 ? -10.344 8.156 6.445 1 95.56 104 ILE B C 1
ATOM 2178 O O . ILE B 1 104 ? -9.867 8.672 7.461 1 95.56 104 ILE B O 1
ATOM 2182 N N . GLY B 1 105 ? -10.297 8.719 5.215 1 96.94 105 GLY B N 1
ATOM 2183 C CA . GLY B 1 105 ? -9.664 10.016 5.066 1 96.94 105 GLY B CA 1
ATOM 2184 C C . GLY B 1 105 ? -10.289 11.094 5.93 1 96.94 105 GLY B C 1
ATOM 2185 O O . GLY B 1 105 ? -9.586 11.898 6.539 1 96.94 105 GLY B O 1
ATOM 2186 N N . THR B 1 106 ? -11.547 11.031 5.973 1 97.12 106 THR B N 1
ATOM 2187 C CA . THR B 1 106 ? -12.312 11.977 6.777 1 97.12 106 THR B CA 1
ATOM 2188 C C . THR B 1 106 ? -11.945 11.852 8.25 1 97.12 106 THR B C 1
ATOM 2190 O O . THR B 1 106 ? -11.695 12.852 8.922 1 97.12 106 THR B O 1
ATOM 2193 N N . ILE B 1 107 ? -11.867 10.648 8.711 1 96.56 107 ILE B N 1
ATOM 2194 C CA . ILE B 1 107 ? -11.547 10.375 10.102 1 96.56 107 ILE B CA 1
ATOM 2195 C C . ILE B 1 107 ? -10.148 10.906 10.43 1 96.56 107 ILE B C 1
ATOM 2197 O O . ILE B 1 107 ? -9.945 11.531 11.469 1 96.56 107 ILE B O 1
ATOM 2201 N N . LEU B 1 108 ? -9.25 10.703 9.57 1 97.94 108 LEU B N 1
ATOM 2202 C CA . LEU B 1 108 ? -7.883 11.172 9.758 1 97.94 108 LEU B CA 1
ATOM 2203 C C . LEU B 1 108 ? -7.832 12.695 9.781 1 97.94 108 LEU B C 1
ATOM 2205 O O . LEU B 1 108 ? -7.152 13.289 10.625 1 97.94 108 LEU B O 1
ATOM 2209 N N . LEU B 1 109 ? -8.547 13.305 8.875 1 98.06 109 LEU B N 1
ATOM 2210 C CA . LEU B 1 109 ? -8.57 14.766 8.828 1 98.06 109 LEU B CA 1
ATOM 2211 C C . LEU B 1 109 ? -9.25 15.344 10.062 1 98.06 109 LEU B C 1
ATOM 2213 O O . LEU B 1 109 ? -8.82 16.375 10.586 1 98.06 109 LEU B O 1
ATOM 2217 N N . GLU B 1 110 ? -10.258 14.727 10.516 1 96.88 110 GLU B N 1
ATOM 2218 C CA . GLU B 1 110 ? -10.93 15.156 11.742 1 96.88 110 GLU B CA 1
ATOM 2219 C C . GLU B 1 110 ? -10 15.086 12.945 1 96.88 110 GLU B C 1
ATOM 2221 O O . GLU B 1 110 ? -10.062 15.938 13.836 1 96.88 110 GLU B O 1
ATOM 2226 N N . TYR B 1 111 ? -9.211 14.078 12.945 1 97.69 111 TYR B N 1
ATOM 2227 C CA . TYR B 1 111 ? -8.195 14.016 13.992 1 97.69 111 TYR B CA 1
ATOM 2228 C C . TYR B 1 111 ? -7.305 15.25 13.969 1 97.69 111 TYR B C 1
ATOM 2230 O O . TYR B 1 111 ? -6.984 15.82 15.016 1 97.69 111 TYR B O 1
ATOM 2238 N N . ILE B 1 112 ? -6.898 15.648 12.789 1 98.25 112 ILE B N 1
ATOM 2239 C CA . ILE B 1 112 ? -6.07 16.844 12.625 1 98.25 112 ILE B CA 1
ATOM 2240 C C . ILE B 1 112 ? -6.816 18.062 13.148 1 98.25 112 ILE B C 1
ATOM 2242 O O . ILE B 1 112 ? -6.23 18.906 13.836 1 98.25 112 ILE B O 1
ATOM 2246 N N . PHE B 1 113 ? -8.086 18.125 12.828 1 97.94 113 PHE B N 1
ATOM 2247 C CA . PHE B 1 113 ? -8.891 19.25 13.312 1 97.94 113 PHE B CA 1
ATOM 2248 C C . PHE B 1 113 ? -8.922 19.281 14.836 1 97.94 113 PHE B C 1
ATOM 2250 O O . PHE B 1 113 ? -8.773 20.344 15.445 1 97.94 113 PHE B O 1
ATOM 2257 N N . GLN B 1 114 ? -9.062 18.172 15.391 1 97.12 114 GLN B N 1
ATOM 2258 C CA . GLN B 1 114 ? -9.102 18.078 16.844 1 97.12 114 GLN B CA 1
ATOM 2259 C C . GLN B 1 114 ? -7.758 18.469 17.453 1 97.12 114 GLN B C 1
ATOM 2261 O O . GLN B 1 114 ? -7.711 19.141 18.484 1 97.12 114 GLN B O 1
ATOM 2266 N N . LEU B 1 115 ? -6.742 18.016 16.875 1 97.12 115 LEU B N 1
ATOM 2267 C CA . LEU B 1 115 ? -5.402 18.391 17.312 1 97.12 115 LEU B CA 1
ATOM 2268 C C . LEU B 1 115 ? -5.227 19.906 17.312 1 97.12 115 LEU B C 1
ATOM 2270 O O . LEU B 1 115 ? -4.68 20.469 18.266 1 97.12 115 LEU B O 1
ATOM 2274 N N . CYS B 1 116 ? -5.688 20.547 16.281 1 97.5 116 CYS B N 1
ATOM 2275 C CA . CYS B 1 116 ? -5.551 21.984 16.156 1 97.5 116 CYS B CA 1
ATOM 2276 C C . CYS B 1 116 ? -6.34 22.719 17.234 1 97.5 116 CYS B C 1
ATOM 2278 O O . CYS B 1 116 ? -5.953 23.797 17.672 1 97.5 116 CYS B O 1
ATOM 2280 N N . LYS B 1 117 ? -7.402 22.156 17.641 1 96.38 117 LYS B N 1
ATOM 2281 C CA . LYS B 1 117 ? -8.18 22.75 18.734 1 96.38 117 LYS B CA 1
ATOM 2282 C C . LYS B 1 117 ? -7.402 22.75 20.031 1 96.38 117 LYS B C 1
ATOM 2284 O O . LYS B 1 117 ? -7.578 23.625 20.875 1 96.38 117 LYS B O 1
ATOM 2289 N N . LYS B 1 118 ? -6.555 21.797 20.156 1 95.69 118 LYS B N 1
ATOM 2290 C CA . LYS B 1 118 ? -5.742 21.688 21.359 1 95.69 118 LYS B CA 1
ATOM 2291 C C . LYS B 1 118 ? -4.52 22.594 21.281 1 95.69 118 LYS B C 1
ATOM 2293 O O . LYS B 1 118 ? -3.893 22.875 22.297 1 95.69 118 LYS B O 1
ATOM 2298 N N . LEU B 1 119 ? -4.18 22.953 20.078 1 96.38 119 LEU B N 1
ATOM 2299 C CA . LEU B 1 119 ? -3.051 23.844 19.828 1 96.38 119 LEU B CA 1
ATOM 2300 C C . LEU B 1 119 ? -3.535 25.219 19.391 1 96.38 119 LEU B C 1
ATOM 2302 O O . LEU B 1 119 ? -3.521 25.547 18.203 1 96.38 119 LEU B O 1
ATOM 2306 N N . SER B 1 120 ? -3.797 26.062 20.297 1 95.5 120 SER B N 1
ATOM 2307 C CA . SER B 1 120 ? -4.508 27.328 20.062 1 95.5 120 SER B CA 1
ATOM 2308 C C . SER B 1 120 ? -3.686 28.266 19.188 1 95.5 120 SER B C 1
ATOM 2310 O O . SER B 1 120 ? -4.23 29.188 18.578 1 95.5 120 SER B O 1
ATOM 2312 N N . PHE B 1 121 ? -2.361 28.078 19.156 1 97.06 121 PHE B N 1
ATOM 2313 C CA . PHE B 1 121 ? -1.515 28.969 18.375 1 97.06 121 PHE B CA 1
ATOM 2314 C C . PHE B 1 121 ? -1.583 28.625 16.891 1 97.06 121 PHE B C 1
ATOM 2316 O O . PHE B 1 121 ? -1.131 29.406 16.047 1 97.06 121 PHE B O 1
ATOM 2323 N N . ILE B 1 122 ? -2.152 27.5 16.578 1 98.12 122 ILE B N 1
ATOM 2324 C CA . ILE B 1 122 ? -2.316 27.125 15.172 1 98.12 122 ILE B CA 1
ATOM 2325 C C . ILE B 1 122 ? -3.514 27.875 14.578 1 98.12 122 ILE B C 1
ATOM 2327 O O . ILE B 1 122 ? -4.621 27.797 15.117 1 98.12 122 ILE B O 1
ATOM 2331 N N . LYS B 1 123 ? -3.281 28.531 13.438 1 98 123 LYS B N 1
ATOM 2332 C CA . LYS B 1 123 ? -4.324 29.344 12.82 1 98 123 LYS B CA 1
ATOM 2333 C C . LYS B 1 123 ? -4.73 28.781 11.461 1 98 123 LYS B C 1
ATOM 2335 O O . LYS B 1 123 ? -5.805 29.094 10.945 1 98 123 LYS B O 1
ATOM 2340 N N . ARG B 1 124 ? -3.793 28.016 10.883 1 98.12 124 ARG B N 1
ATOM 2341 C CA . ARG B 1 124 ? -4.074 27.422 9.578 1 98.12 124 ARG B CA 1
ATOM 2342 C C . ARG B 1 124 ? -3.549 25.984 9.5 1 98.12 124 ARG B C 1
ATOM 2344 O O . ARG B 1 124 ? -2.605 25.625 10.211 1 98.12 124 ARG B O 1
ATOM 2351 N N . ILE B 1 125 ? -4.199 25.203 8.641 1 98.69 125 ILE B N 1
ATOM 2352 C CA . ILE B 1 125 ? -3.676 23.922 8.172 1 98.69 125 ILE B CA 1
ATOM 2353 C C . ILE B 1 125 ? -3.252 24.031 6.711 1 98.69 125 ILE B C 1
ATOM 2355 O O . ILE B 1 125 ? -3.986 24.594 5.887 1 98.69 125 ILE B O 1
ATOM 2359 N N . VAL B 1 126 ? -2.062 23.516 6.383 1 98.44 126 VAL B N 1
ATOM 2360 C CA . VAL B 1 126 ? -1.535 23.688 5.031 1 98.44 126 VAL B CA 1
ATOM 2361 C C . VAL B 1 126 ? -0.958 22.359 4.543 1 98.44 126 VAL B C 1
ATOM 2363 O O . VAL B 1 126 ? -0.598 21.484 5.348 1 98.44 126 VAL B O 1
ATOM 2366 N N . LEU B 1 127 ? -0.914 22.141 3.291 1 97.81 127 LEU B N 1
ATOM 2367 C CA . LEU B 1 127 ? -0.285 20.984 2.672 1 97.81 127 LEU B CA 1
ATOM 2368 C C . LEU B 1 127 ? -0.018 21.234 1.19 1 97.81 127 LEU B C 1
ATOM 2370 O O . LEU B 1 127 ? -0.557 22.172 0.609 1 97.81 127 LEU B O 1
ATOM 2374 N N . HIS B 1 128 ? 0.825 20.469 0.626 1 96.94 128 HIS B N 1
ATOM 2375 C CA . HIS B 1 128 ? 1.058 20.453 -0.813 1 96.94 128 HIS B CA 1
ATOM 2376 C C . HIS B 1 128 ? 0.444 19.203 -1.454 1 96.94 128 HIS B C 1
ATOM 2378 O O . HIS B 1 128 ? 0.578 18.094 -0.927 1 96.94 128 HIS B O 1
ATOM 2384 N N . VAL B 1 129 ? -0.247 19.391 -2.561 1 97.44 129 VAL B N 1
ATOM 2385 C CA . VAL B 1 129 ? -0.848 18.312 -3.35 1 97.44 129 VAL B CA 1
ATOM 2386 C C . VAL B 1 129 ? -0.411 18.438 -4.809 1 97.44 129 VAL B C 1
ATOM 2388 O O . VAL B 1 129 ? -0.413 19.531 -5.371 1 97.44 129 VAL B O 1
ATOM 2391 N N . GLN B 1 130 ? -0.005 17.312 -5.316 1 96.5 130 GLN B N 1
ATOM 2392 C CA . GLN B 1 130 ? 0.31 17.312 -6.742 1 96.5 130 GLN B CA 1
ATOM 2393 C C . GLN B 1 130 ? -0.857 17.859 -7.562 1 96.5 130 GLN B C 1
ATOM 2395 O O . GLN B 1 130 ? -2.014 17.516 -7.305 1 96.5 130 GLN B O 1
ATOM 2400 N N . THR B 1 131 ? -0.542 18.641 -8.648 1 97.56 131 THR B N 1
ATOM 2401 C CA . THR B 1 131 ? -1.58 19.344 -9.383 1 97.56 131 THR B CA 1
ATOM 2402 C C . THR B 1 131 ? -2.471 18.375 -10.148 1 97.56 131 THR B C 1
ATOM 2404 O O . THR B 1 131 ? -3.625 18.672 -10.445 1 97.56 131 THR B O 1
ATOM 2407 N N . SER B 1 132 ? -1.947 17.172 -10.406 1 96.5 132 SER B N 1
ATOM 2408 C CA . SER B 1 132 ? -2.705 16.188 -11.18 1 96.5 132 SER B CA 1
ATOM 2409 C C . SER B 1 132 ? -3.535 15.289 -10.266 1 96.5 132 SER B C 1
ATOM 2411 O O . SER B 1 132 ? -4.293 14.438 -10.742 1 96.5 132 SER B O 1
ATOM 2413 N N . ASN B 1 133 ? -3.438 15.438 -8.969 1 95.94 133 ASN B N 1
ATOM 2414 C CA . ASN B 1 133 ? -4.156 14.586 -8.031 1 95.94 133 ASN B CA 1
ATOM 2415 C C . ASN B 1 133 ? -5.562 15.109 -7.766 1 95.94 133 ASN B C 1
ATOM 2417 O O . ASN B 1 133 ? -5.848 15.625 -6.68 1 95.94 133 ASN B O 1
ATOM 2421 N N . GLU B 1 134 ? -6.406 14.82 -8.672 1 97.06 134 GLU B N 1
ATOM 2422 C CA . GLU B 1 134 ? -7.77 15.344 -8.625 1 97.06 134 GLU B CA 1
ATOM 2423 C C . GLU B 1 134 ? -8.539 14.781 -7.434 1 97.06 134 GLU B C 1
ATOM 2425 O O . GLU B 1 134 ? -9.344 15.484 -6.824 1 97.06 134 GLU B O 1
ATOM 2430 N N . GLU B 1 135 ? -8.312 13.57 -7.09 1 95.5 135 GLU B N 1
ATOM 2431 C CA . GLU B 1 135 ? -9.008 12.93 -5.977 1 95.5 135 GLU B CA 1
ATOM 2432 C C . GLU B 1 135 ? -8.695 13.633 -4.656 1 95.5 135 GLU B C 1
ATOM 2434 O O . GLU B 1 135 ? -9.594 13.898 -3.859 1 95.5 135 GLU B O 1
ATOM 2439 N N . ALA B 1 136 ? -7.453 13.891 -4.461 1 97.25 136 ALA B N 1
ATOM 2440 C CA . ALA B 1 136 ? -7.047 14.57 -3.236 1 97.25 136 ALA B CA 1
ATOM 2441 C C . ALA B 1 136 ? -7.594 16 -3.195 1 97.25 136 ALA B C 1
ATOM 2443 O O . ALA B 1 136 ? -8.086 16.453 -2.16 1 97.25 136 ALA B O 1
ATOM 2444 N N . LEU B 1 137 ? -7.48 16.703 -4.355 1 98.44 137 LEU B N 1
ATOM 2445 C CA . LEU B 1 137 ? -7.98 18.062 -4.426 1 98.44 137 LEU B CA 1
ATOM 2446 C C . LEU B 1 137 ? -9.469 18.125 -4.09 1 98.44 137 LEU B C 1
ATOM 2448 O O . LEU B 1 137 ? -9.898 18.969 -3.314 1 98.44 137 LEU B O 1
ATOM 2452 N N . ASP B 1 138 ? -10.188 17.188 -4.625 1 98.06 138 ASP B N 1
ATOM 2453 C CA . ASP B 1 138 ? -11.617 17.109 -4.34 1 98.06 138 ASP B CA 1
ATOM 2454 C C . ASP B 1 138 ? -11.867 16.812 -2.865 1 98.06 138 ASP B C 1
ATOM 2456 O O . ASP B 1 138 ? -12.789 17.375 -2.26 1 98.06 138 ASP B O 1
ATOM 2460 N N . PHE B 1 139 ? -11.148 15.984 -2.318 1 98.25 139 PHE B N 1
ATOM 2461 C CA . PHE B 1 139 ? -11.273 15.609 -0.917 1 98.25 139 PHE B CA 1
ATOM 2462 C C . PHE B 1 139 ? -11.094 16.812 -0.007 1 98.25 139 PHE B C 1
ATOM 2464 O O . PHE B 1 139 ? -11.938 17.094 0.842 1 98.25 139 PHE B O 1
ATOM 2471 N N . TYR B 1 140 ? -10.023 17.516 -0.205 1 98.69 140 TYR B N 1
ATOM 2472 C CA . TYR B 1 140 ? -9.711 18.625 0.688 1 98.69 140 TYR B CA 1
ATOM 2473 C C . TYR B 1 140 ? -10.672 19.781 0.474 1 98.69 140 TYR B C 1
ATOM 2475 O O . TYR B 1 140 ? -11.008 20.5 1.418 1 98.69 140 TYR B O 1
ATOM 2483 N N . LYS B 1 141 ? -11.062 19.969 -0.746 1 98.62 141 LYS B N 1
ATOM 2484 C CA . LYS B 1 141 ? -12.039 21.016 -1.049 1 98.62 141 LYS B CA 1
ATOM 2485 C C . LYS B 1 141 ? -13.312 20.828 -0.226 1 98.62 141 LYS B C 1
ATOM 2487 O O . LYS B 1 141 ? -13.898 21.797 0.245 1 98.62 141 LYS B O 1
ATOM 2492 N N . LYS B 1 142 ? -13.727 19.625 0.016 1 98.06 142 LYS B N 1
ATOM 2493 C CA . LYS B 1 142 ? -14.914 19.312 0.794 1 98.06 142 LYS B CA 1
ATOM 2494 C C . LYS B 1 142 ? -14.773 19.797 2.236 1 98.06 142 LYS B C 1
ATOM 2496 O O . LYS B 1 142 ? -15.773 19.922 2.951 1 98.06 142 LYS B O 1
ATOM 2501 N N . PHE B 1 143 ? -13.625 20 2.637 1 98.31 143 PHE B N 1
ATOM 2502 C CA . PHE B 1 143 ? -13.383 20.406 4.016 1 98.31 143 PHE B CA 1
ATOM 2503 C C . PHE B 1 143 ? -12.906 21.844 4.086 1 98.31 143 PHE B C 1
ATOM 2505 O O . PHE B 1 143 ? -12.203 22.234 5.023 1 98.31 143 PHE B O 1
ATOM 2512 N N . ASP B 1 144 ? -13.102 22.594 3.01 1 98.12 144 ASP B N 1
ATOM 2513 C CA . ASP B 1 144 ? -12.93 24.047 2.967 1 98.12 144 ASP B CA 1
ATOM 2514 C C . ASP B 1 144 ? -11.453 24.422 2.834 1 98.12 144 ASP B C 1
ATOM 2516 O O . ASP B 1 144 ? -11.023 25.469 3.307 1 98.12 144 ASP B O 1
ATOM 2520 N N . PHE B 1 145 ? -10.711 23.516 2.283 1 98.88 145 PHE B N 1
ATOM 2521 C CA . PHE B 1 145 ? -9.391 23.906 1.819 1 98.88 145 PHE B CA 1
ATOM 2522 C C . PHE B 1 145 ? -9.477 24.656 0.495 1 98.88 145 PHE B C 1
ATOM 2524 O O . PHE B 1 145 ? -10.328 24.344 -0.342 1 98.88 145 PHE B O 1
ATOM 2531 N N . ARG B 1 146 ? -8.547 25.625 0.372 1 98.56 146 ARG B N 1
ATOM 2532 C CA . ARG B 1 146 ? -8.469 26.359 -0.889 1 98.56 146 ARG B CA 1
ATOM 2533 C C . ARG B 1 146 ? -7.047 26.328 -1.453 1 98.56 146 ARG B C 1
ATOM 2535 O O . ARG B 1 146 ? -6.078 26.203 -0.702 1 98.56 146 ARG B O 1
ATOM 2542 N N . ILE B 1 147 ? -6.957 26.531 -2.697 1 98.31 147 ILE B N 1
ATOM 2543 C CA . ILE B 1 147 ? -5.652 26.656 -3.338 1 98.31 147 ILE B CA 1
ATOM 2544 C C . ILE B 1 147 ? -5.094 28.062 -3.092 1 98.31 147 ILE B C 1
ATOM 2546 O O . ILE B 1 147 ? -5.707 29.062 -3.479 1 98.31 147 ILE B O 1
ATOM 2550 N N . ALA B 1 148 ? -3.982 28.078 -2.473 1 97.12 148 ALA B N 1
ATOM 2551 C CA . ALA B 1 148 ? -3.369 29.359 -2.17 1 97.12 148 ALA B CA 1
ATOM 2552 C C . ALA B 1 148 ? -2.27 29.703 -3.174 1 97.12 148 ALA B C 1
ATOM 2554 O O . ALA B 1 148 ? -1.975 30.875 -3.414 1 97.12 148 ALA B O 1
ATOM 2555 N N . ASP B 1 149 ? -1.638 28.703 -3.67 1 96.38 149 ASP B N 1
ATOM 2556 C CA . ASP B 1 149 ? -0.519 28.875 -4.59 1 96.38 149 ASP B CA 1
ATOM 2557 C C . ASP B 1 149 ? -0.292 27.625 -5.426 1 96.38 149 ASP B C 1
ATOM 2559 O O . ASP B 1 149 ? -0.815 26.547 -5.102 1 96.38 149 ASP B O 1
ATOM 2563 N N . THR B 1 150 ? 0.322 27.812 -6.535 1 97.25 150 THR B N 1
ATOM 2564 C CA . THR B 1 150 ? 0.792 26.719 -7.371 1 97.25 150 THR B CA 1
ATOM 2565 C C . THR B 1 150 ? 2.289 26.844 -7.637 1 97.25 150 THR B C 1
ATOM 2567 O O . THR B 1 150 ? 2.756 27.891 -8.102 1 97.25 150 THR B O 1
ATOM 2570 N N . ILE B 1 151 ? 3.008 25.781 -7.316 1 95.5 151 ILE B N 1
ATOM 2571 C CA . ILE B 1 151 ? 4.461 25.797 -7.434 1 95.5 151 ILE B CA 1
ATOM 2572 C C . ILE B 1 151 ? 4.902 24.828 -8.531 1 95.5 151 ILE B C 1
ATOM 2574 O O . ILE B 1 151 ? 4.605 23.641 -8.469 1 95.5 151 ILE B O 1
ATOM 2578 N N . GLU B 1 152 ? 5.664 25.312 -9.461 1 95.5 152 GLU B N 1
ATOM 2579 C CA . GLU B 1 152 ? 6.254 24.469 -10.492 1 95.5 152 GLU B CA 1
ATOM 2580 C C . GLU B 1 152 ? 7.562 23.844 -10.016 1 95.5 152 GLU B C 1
ATOM 2582 O O . GLU B 1 152 ? 8.328 24.484 -9.281 1 95.5 152 GLU B O 1
ATOM 2587 N N . GLY B 1 153 ? 7.836 22.641 -10.414 1 94.38 153 GLY B N 1
ATOM 2588 C CA . GLY B 1 153 ? 9.086 21.984 -10.07 1 94.38 153 GLY B CA 1
ATOM 2589 C C . GLY B 1 153 ? 9.18 21.609 -8.609 1 94.38 153 GLY B C 1
ATOM 2590 O O . GLY B 1 153 ? 10.281 21.531 -8.047 1 94.38 153 GLY B O 1
ATOM 2591 N N . TYR B 1 154 ? 8.008 21.516 -8.016 1 92.69 154 TYR B N 1
ATOM 2592 C CA . TYR B 1 154 ? 7.965 21.156 -6.602 1 92.69 154 TYR B CA 1
ATOM 2593 C C . TYR B 1 154 ? 8.508 19.75 -6.379 1 92.69 154 TYR B C 1
ATOM 2595 O O . TYR B 1 154 ? 9.375 19.547 -5.531 1 92.69 154 TYR B O 1
ATOM 2603 N N . TYR B 1 155 ? 7.996 18.875 -7.133 1 91.19 155 TYR B N 1
ATOM 2604 C CA . TYR B 1 155 ? 8.484 17.5 -7.062 1 91.19 155 TYR B CA 1
ATOM 2605 C C . TYR B 1 155 ? 9.625 17.281 -8.047 1 91.19 155 TYR B C 1
ATOM 2607 O O . TYR B 1 155 ? 9.617 17.828 -9.156 1 91.19 155 TYR B O 1
ATOM 2615 N N . LYS B 1 156 ? 10.633 16.516 -7.836 1 85.88 156 LYS B N 1
ATOM 2616 C CA . LYS B 1 156 ? 11.828 16.391 -8.664 1 85.88 156 LYS B CA 1
ATOM 2617 C C . LYS B 1 156 ? 11.883 15.031 -9.359 1 85.88 156 LYS B C 1
ATOM 2619 O O . LYS B 1 156 ? 12.461 14.906 -10.438 1 85.88 156 LYS B O 1
ATOM 2624 N N . ARG B 1 157 ? 11.234 13.977 -8.922 1 81.44 157 ARG B N 1
ATOM 2625 C CA . ARG B 1 157 ? 11.5 12.625 -9.422 1 81.44 157 ARG B CA 1
ATOM 2626 C C . ARG B 1 157 ? 10.219 11.953 -9.891 1 81.44 157 ARG B C 1
ATOM 2628 O O . ARG B 1 157 ? 10.078 10.734 -9.797 1 81.44 157 ARG B O 1
ATOM 2635 N N . ILE B 1 158 ? 9.312 12.82 -10.258 1 84 158 ILE B N 1
ATOM 2636 C CA . ILE B 1 158 ? 8.062 12.281 -10.773 1 84 158 ILE B CA 1
ATOM 2637 C C . ILE B 1 158 ? 7.629 13.07 -12.008 1 84 158 ILE B C 1
ATOM 2639 O O . ILE B 1 158 ? 8.18 14.141 -12.289 1 84 158 ILE B O 1
ATOM 2643 N N . ASP B 1 159 ? 6.684 12.578 -12.781 1 85.81 159 ASP B N 1
ATOM 2644 C CA . ASP B 1 159 ? 6.312 13.148 -14.078 1 85.81 159 ASP B CA 1
ATOM 2645 C C . ASP B 1 159 ? 5.695 14.539 -13.914 1 85.81 159 ASP B C 1
ATOM 2647 O O . ASP B 1 159 ? 6.098 15.484 -14.594 1 85.81 159 ASP B O 1
ATOM 2651 N N . VAL B 1 160 ? 4.66 14.57 -13.102 1 91.62 160 VAL B N 1
ATOM 2652 C CA . VAL B 1 160 ? 4.043 15.852 -12.797 1 91.62 160 VAL B CA 1
ATOM 2653 C C . VAL B 1 160 ? 4.719 16.484 -11.578 1 91.62 160 VAL B C 1
ATOM 2655 O O . VAL B 1 160 ? 4.555 16 -10.453 1 91.62 160 VAL B O 1
ATOM 2658 N N . THR B 1 161 ? 5.352 17.531 -11.82 1 95.25 161 THR B N 1
ATOM 2659 C CA . THR B 1 161 ? 6.246 18.047 -10.789 1 95.25 161 THR B CA 1
ATOM 2660 C C . THR B 1 161 ? 5.594 19.219 -10.047 1 95.25 161 THR B C 1
ATOM 2662 O O . THR B 1 161 ? 6.121 19.688 -9.039 1 95.25 161 THR B O 1
ATOM 2665 N N . SER B 1 162 ? 4.438 19.625 -10.531 1 97.25 162 SER B N 1
ATOM 2666 C CA . SER B 1 162 ? 3.809 20.797 -9.922 1 97.25 162 SER B CA 1
ATOM 2667 C C . SER B 1 162 ? 2.951 20.391 -8.719 1 97.25 162 SER B C 1
ATOM 2669 O O . SER B 1 162 ? 2.391 19.297 -8.695 1 97.25 162 SER B O 1
ATOM 2671 N N . ALA B 1 163 ? 2.857 21.344 -7.746 1 96.75 163 ALA B N 1
ATOM 2672 C CA . ALA B 1 163 ? 2.049 21.141 -6.547 1 96.75 163 ALA B CA 1
ATOM 2673 C C . ALA B 1 163 ? 1.195 22.359 -6.242 1 96.75 163 ALA B C 1
ATOM 2675 O O . ALA B 1 163 ? 1.613 23.5 -6.492 1 96.75 163 ALA B O 1
ATOM 2676 N N . HIS B 1 164 ? -0.004 22.141 -5.777 1 97.81 164 HIS B N 1
ATOM 2677 C CA . HIS B 1 164 ? -0.811 23.188 -5.156 1 97.81 164 HIS B CA 1
ATOM 2678 C C . HIS B 1 164 ? -0.527 23.281 -3.66 1 97.81 164 HIS B C 1
ATOM 2680 O O . HIS B 1 164 ? -0.439 22.266 -2.973 1 97.81 164 HIS B O 1
ATOM 2686 N N . LEU B 1 165 ? -0.34 24.469 -3.236 1 97.31 165 LEU B N 1
ATOM 2687 C CA . LEU B 1 165 ? -0.427 24.719 -1.802 1 97.31 165 LEU B CA 1
ATOM 2688 C C . LEU B 1 165 ? -1.877 24.906 -1.37 1 97.31 165 LEU B C 1
ATOM 2690 O O . LEU B 1 165 ? -2.551 25.828 -1.836 1 97.31 165 LEU B O 1
ATOM 2694 N N . LEU B 1 166 ? -2.352 24.016 -0.491 1 98.38 166 LEU B N 1
ATOM 2695 C CA . LEU B 1 166 ? -3.699 24.125 0.054 1 98.38 166 LEU B CA 1
ATOM 2696 C C . LEU B 1 166 ? -3.67 24.703 1.471 1 98.38 166 LEU B C 1
ATOM 2698 O O . LEU B 1 166 ? -2.789 24.344 2.262 1 98.38 166 LEU B O 1
ATOM 2702 N N . ILE B 1 167 ? -4.676 25.531 1.719 1 98.31 167 ILE B N 1
ATOM 2703 C CA . ILE B 1 167 ? -4.762 26.141 3.039 1 98.31 167 ILE B CA 1
ATOM 2704 C C . ILE B 1 167 ? -6.195 26.047 3.559 1 98.31 167 ILE B C 1
ATOM 2706 O O . ILE B 1 167 ? -7.152 26.234 2.801 1 98.31 167 ILE B O 1
ATOM 2710 N N . LYS B 1 168 ? -6.352 25.781 4.809 1 98.62 168 LYS B N 1
ATOM 2711 C CA . LYS B 1 168 ? -7.594 25.938 5.559 1 98.62 168 LYS B CA 1
ATOM 2712 C C . LYS B 1 168 ? -7.398 26.844 6.766 1 98.62 168 LYS B C 1
ATOM 2714 O O . LYS B 1 168 ? -6.562 26.578 7.629 1 98.62 168 LYS B O 1
ATOM 2719 N N . ASP B 1 169 ? -8.172 27.875 6.793 1 98.12 169 ASP B N 1
ATOM 2720 C CA . ASP B 1 169 ? -8.164 28.75 7.953 1 98.12 169 ASP B CA 1
ATOM 2721 C C . ASP B 1 169 ? -9 28.172 9.086 1 98.12 169 ASP B C 1
ATOM 2723 O O . ASP B 1 169 ? -10.078 27.609 8.852 1 98.12 169 ASP B O 1
ATOM 2727 N N . LEU B 1 170 ? -8.453 28.266 10.242 1 96.88 170 LEU B N 1
ATOM 2728 C CA . LEU B 1 170 ? -9.164 27.719 11.391 1 96.88 170 LEU B CA 1
ATOM 2729 C C . LEU B 1 170 ? -9.898 28.828 12.148 1 96.88 170 LEU B C 1
ATOM 2731 O O . LEU B 1 170 ? -9.477 29.984 12.125 1 96.88 170 LEU B O 1
#

Secondary structure (DSSP, 8-state):
---------STTEEEEE--TTTHHHHHHHHHHH-SSPPPHHHHHHHT-GGGGGGEEEEEETTTTEEEEEEEEEE--GGG-TT--TTEEEEEEEEE-GGG-SSSHHHHHHHHHHHHHHH-TT--EEEEEEETT-HHHHHHHHTTT-EEEEEETT--SSSS---EEEEEEE-/---------STTEEEEE--TTTHHHHHHHHHHH-SSPPPHHHHHHHT-GGGGGGEEEEEETTTTEEEEEEEEEE--GGG-TT--TTEEEEEEEEE-GGG-SSSHHHHHHHHHHHHHHH-TT--EEEEEEETT-HHHHHHHHTTT-EEEEEETT--SSSS---EEEEEEE-

Radius of gyration: 21.91 Å; Cα contacts (8 Å, |Δi|>4): 605; chains: 2; bounding box: 41×64×56 Å

Solvent-accessible surface area (backbone atoms only — not comparable to full-atom values): 19026 Å² total; per-residue (Å²): 133,88,77,70,73,57,50,68,79,48,102,52,37,38,45,37,70,63,40,88,87,43,45,62,56,52,51,44,50,46,32,49,65,34,88,62,85,78,56,70,65,57,62,54,55,53,56,35,76,94,46,32,85,36,29,37,34,30,28,35,60,91,73,65,44,67,47,32,40,36,34,40,42,74,31,40,55,87,81,33,92,88,37,37,71,34,24,36,29,50,75,48,73,45,50,34,62,64,56,55,95,67,56,54,63,55,54,53,50,49,50,53,54,52,51,44,68,75,35,76,71,44,46,32,42,34,36,73,40,52,69,83,41,57,69,59,53,55,56,44,43,76,71,60,35,40,79,73,46,74,41,75,66,64,43,84,88,52,91,74,20,32,25,28,34,33,38,25,81,106,133,88,77,68,73,56,51,68,77,48,102,53,38,39,46,37,69,64,41,87,88,43,44,63,56,51,50,43,52,46,32,46,65,37,89,60,84,78,56,69,66,57,62,56,56,54,57,35,78,94,45,32,87,37,28,38,34,30,28,34,60,92,74,64,43,66,46,32,40,36,32,42,44,71,32,41,54,86,81,32,93,88,39,38,72,34,24,36,29,49,76,46,72,48,48,35,63,64,57,55,94,67,55,54,64,55,54,54,51,50,50,52,52,53,52,41,67,75,35,75,70,45,46,32,41,35,36,74,40,50,69,84,42,58,68,60,54,54,55,42,43,75,71,61,34,40,79,75,45,76,41,77,67,64,43,84,87,52,91,74,20,33,26,28,35,34,38,27,80,107

InterPro domains:
  IPR000182 GNAT domain [PF00583] (34-145)
  IPR000182 GNAT domain [PS51186] (13-170)
  IPR016181 Acyl-CoA N-acyltransferase [SSF55729] (15-157)
  IPR051556 N-terminal and lysine N-acetyltransferase [PTHR42919] (11-170)

Organism: Strongyloides stercoralis (NCBI:txid6248)